Protein AF-A0A6N6KXH2-F1 (afdb_monomer_lite)

Structure (mmCIF, N/CA/C/O backbone):
data_AF-A0A6N6KXH2-F1
#
_entry.id   AF-A0A6N6KXH2-F1
#
loop_
_atom_site.group_PDB
_atom_site.id
_atom_site.type_symbol
_atom_site.label_atom_id
_atom_site.label_alt_id
_atom_site.label_comp_id
_atom_site.label_asym_id
_atom_site.label_entity_id
_atom_site.label_seq_id
_atom_site.pdbx_PDB_ins_code
_atom_site.Cartn_x
_atom_site.Cartn_y
_atom_site.Cartn_z
_atom_site.occupancy
_atom_site.B_iso_or_equiv
_atom_site.auth_seq_id
_atom_site.auth_comp_id
_atom_site.auth_asym_id
_atom_site.auth_atom_id
_atom_site.pdbx_PDB_model_num
ATOM 1 N N . MET A 1 1 ? -2.370 46.733 71.229 1.00 44.12 1 MET A N 1
ATOM 2 C CA . MET A 1 1 ? -2.068 45.378 70.710 1.00 44.12 1 MET A CA 1
ATOM 3 C C . MET A 1 1 ? -3.354 44.682 70.253 1.00 44.12 1 MET A C 1
ATOM 5 O O . MET A 1 1 ? -3.676 43.608 70.738 1.00 44.12 1 MET A O 1
ATOM 9 N N . VAL A 1 2 ? -4.112 45.296 69.340 1.00 49.88 2 VAL A N 1
ATOM 10 C CA . VAL A 1 2 ? -5.290 44.688 68.694 1.00 49.88 2 VAL A CA 1
ATOM 11 C C . VAL A 1 2 ? -5.389 45.325 67.310 1.00 49.88 2 VAL A C 1
ATOM 13 O O . VAL A 1 2 ? -6.104 46.301 67.152 1.00 49.88 2 VAL A O 1
ATOM 16 N N . GLU A 1 3 ? -4.597 44.873 66.335 1.00 44.19 3 GLU A N 1
ATOM 17 C CA . GLU A 1 3 ? -4.779 45.358 64.951 1.00 44.19 3 GLU A CA 1
ATOM 18 C C . GLU A 1 3 ? -4.268 44.427 63.834 1.00 44.19 3 GLU A C 1
ATOM 20 O O . GLU A 1 3 ? -4.367 44.775 62.665 1.00 44.19 3 GLU A O 1
ATOM 25 N N . GLU A 1 4 ? -3.784 43.212 64.126 1.00 50.75 4 GLU A N 1
ATOM 26 C CA . GLU A 1 4 ? -3.042 42.429 63.116 1.00 50.75 4 GLU A CA 1
ATOM 27 C C . GLU A 1 4 ? -3.717 41.140 62.609 1.00 50.75 4 GLU A C 1
ATOM 29 O O . GLU A 1 4 ? -3.092 40.336 61.920 1.00 50.75 4 GLU A O 1
ATOM 34 N N . THR A 1 5 ? -5.002 40.910 62.895 1.00 50.91 5 THR A N 1
ATOM 35 C CA . THR A 1 5 ? -5.669 39.635 62.546 1.00 50.91 5 THR A CA 1
ATOM 36 C C . THR A 1 5 ? -6.592 39.682 61.325 1.00 50.91 5 THR A C 1
ATOM 38 O O . THR A 1 5 ? -7.072 38.634 60.900 1.00 50.91 5 THR A O 1
ATOM 41 N N . VAL A 1 6 ? -6.799 40.840 60.688 1.00 48.97 6 VAL A N 1
ATOM 42 C CA . VAL A 1 6 ? -7.803 40.980 59.607 1.00 48.97 6 VAL A CA 1
ATOM 43 C C . VAL A 1 6 ? -7.238 40.764 58.184 1.00 48.97 6 VAL A C 1
ATOM 45 O O . VAL A 1 6 ? -8.007 40.554 57.252 1.00 48.97 6 VAL A O 1
ATOM 48 N N . SER A 1 7 ? -5.914 40.720 57.962 1.00 53.50 7 SER A N 1
ATOM 49 C CA . SER A 1 7 ? -5.364 40.725 56.581 1.00 53.50 7 SER A CA 1
ATOM 50 C C . SER A 1 7 ? -5.107 39.353 55.927 1.00 53.50 7 SER A C 1
ATOM 52 O O . SER A 1 7 ? -4.848 39.280 54.723 1.00 53.50 7 SER A O 1
ATOM 54 N N . ARG A 1 8 ? -5.195 38.241 56.671 1.00 57.94 8 ARG A N 1
ATOM 55 C CA . ARG A 1 8 ? -4.891 36.895 56.139 1.00 57.94 8 ARG A CA 1
ATOM 56 C C . ARG A 1 8 ? -5.915 36.312 55.145 1.00 57.94 8 ARG A C 1
ATOM 58 O O . ARG A 1 8 ? -5.458 35.745 54.152 1.00 57.94 8 ARG A O 1
ATOM 65 N N . PRO A 1 9 ? -7.247 36.442 55.317 1.00 62.38 9 PRO A N 1
ATOM 66 C CA . PRO A 1 9 ? -8.192 35.834 54.373 1.00 62.38 9 PRO A CA 1
ATOM 67 C C . PRO A 1 9 ? -8.160 36.501 52.988 1.00 62.38 9 PRO A C 1
ATOM 69 O O . PRO A 1 9 ? -8.321 35.821 51.977 1.00 62.38 9 PRO A O 1
ATOM 72 N N . ALA A 1 10 ? -7.856 37.802 52.920 1.00 64.62 10 ALA A N 1
ATOM 73 C CA . ALA A 1 10 ? -7.757 38.533 51.656 1.00 64.62 10 ALA A CA 1
ATOM 74 C C . ALA A 1 10 ? -6.596 38.036 50.773 1.00 64.62 10 ALA A C 1
ATOM 76 O O . ALA A 1 10 ? -6.762 37.883 49.565 1.00 64.62 10 ALA A O 1
ATOM 77 N N . ARG A 1 11 ? -5.442 37.700 51.371 1.00 65.44 11 ARG A N 1
ATOM 78 C CA . ARG A 1 11 ? -4.284 37.178 50.622 1.00 65.44 11 ARG A CA 1
ATOM 79 C C . ARG A 1 11 ? -4.502 35.756 50.100 1.00 65.44 11 ARG A C 1
ATOM 81 O O . ARG A 1 11 ? -4.020 35.433 49.020 1.00 65.44 11 ARG A O 1
ATOM 88 N N . ILE A 1 12 ? -5.240 34.918 50.830 1.00 65.88 12 ILE A N 1
ATOM 89 C CA . ILE A 1 12 ? -5.567 33.549 50.388 1.00 65.88 12 ILE A CA 1
ATOM 90 C C . ILE A 1 12 ? -6.518 33.595 49.186 1.00 65.88 12 ILE A C 1
ATOM 92 O O . ILE A 1 12 ? -6.307 32.881 48.205 1.00 65.88 12 ILE A O 1
ATOM 96 N N . LEU A 1 13 ? -7.514 34.484 49.226 1.00 64.69 13 LEU A N 1
ATOM 97 C CA . LEU A 1 13 ? -8.443 34.683 48.116 1.00 64.69 13 LEU A CA 1
ATOM 98 C C . LEU A 1 13 ? -7.728 35.216 46.863 1.00 64.69 13 LEU A C 1
ATOM 100 O O . LEU A 1 13 ? -7.993 34.750 45.759 1.00 64.69 13 LEU A O 1
ATOM 104 N N . GLU A 1 14 ? -6.774 36.135 47.025 1.00 69.88 14 GLU A N 1
ATOM 105 C CA . GLU A 1 14 ? -5.992 36.679 45.910 1.00 69.88 14 GLU A CA 1
ATOM 106 C C . GLU A 1 14 ? -5.118 35.611 45.226 1.00 69.88 14 GLU A C 1
ATOM 108 O O . GLU A 1 14 ? -5.054 35.562 43.996 1.00 69.88 14 GLU A O 1
ATOM 113 N N . VAL A 1 15 ? -4.482 34.720 45.996 1.00 66.75 15 VAL A N 1
ATOM 114 C CA . VAL A 1 15 ? -3.679 33.611 45.446 1.00 66.75 15 VAL A CA 1
ATOM 115 C C . VAL A 1 15 ? -4.564 32.586 44.734 1.00 66.75 15 VAL A C 1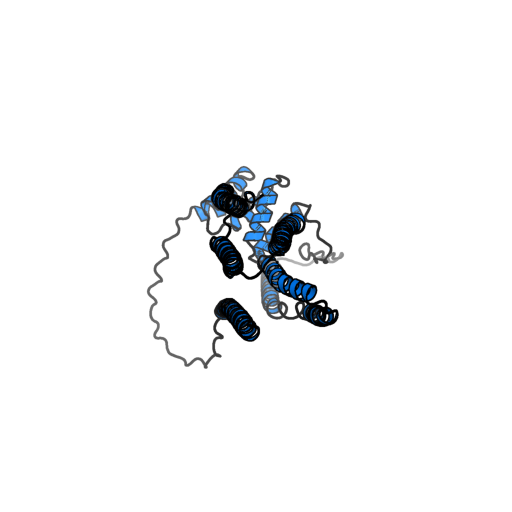
ATOM 117 O O . VAL A 1 15 ? -4.215 32.145 43.640 1.00 66.75 15 VAL A O 1
ATOM 120 N N . ALA A 1 16 ? -5.732 32.257 45.295 1.00 60.03 16 ALA A N 1
ATOM 121 C CA . ALA A 1 16 ? -6.687 31.343 44.666 1.00 60.03 16 ALA A CA 1
ATOM 122 C C . ALA A 1 16 ? -7.245 31.903 43.343 1.00 60.03 16 ALA A C 1
ATOM 124 O O . ALA A 1 16 ? -7.323 31.179 42.350 1.00 60.03 16 ALA A O 1
ATOM 125 N N . ILE A 1 17 ? -7.562 33.203 43.296 1.00 68.56 17 ILE A N 1
ATOM 126 C CA . ILE A 1 17 ? -8.020 33.879 42.072 1.00 68.56 17 ILE A CA 1
ATOM 127 C C . ILE A 1 17 ? -6.903 33.906 41.021 1.00 68.56 17 ILE A C 1
ATOM 129 O O . ILE A 1 17 ? -7.148 33.575 39.862 1.00 68.56 17 ILE A O 1
ATOM 133 N N . LYS A 1 18 ? -5.662 34.229 41.410 1.00 67.50 18 LYS A N 1
ATOM 134 C CA . LYS A 1 18 ? -4.520 34.232 40.479 1.00 67.50 18 LYS A CA 1
ATOM 135 C C . LYS A 1 18 ? -4.215 32.836 39.928 1.00 67.50 18 LYS A C 1
ATOM 137 O O . LYS A 1 18 ? -3.958 32.716 38.733 1.00 67.50 18 LYS A O 1
ATOM 142 N N . ALA A 1 19 ? -4.306 31.789 40.750 1.00 56.84 19 ALA A N 1
ATOM 143 C CA . ALA A 1 19 ? -4.125 30.405 40.308 1.00 56.84 19 ALA A CA 1
ATOM 144 C C . ALA A 1 19 ? -5.252 29.938 39.364 1.00 56.84 19 ALA A C 1
ATOM 146 O O . ALA A 1 19 ? -4.976 29.317 38.337 1.00 56.84 19 ALA A O 1
ATOM 147 N N . GLY A 1 20 ? -6.508 30.296 39.658 1.00 59.78 20 GLY A N 1
ATOM 148 C CA . GLY A 1 20 ? -7.654 29.992 38.793 1.00 59.78 20 GLY A CA 1
ATOM 149 C C . GLY A 1 20 ? -7.580 30.690 37.430 1.00 59.78 20 GLY A C 1
ATOM 150 O O . GLY A 1 20 ? -7.822 30.062 36.401 1.00 59.78 20 GLY A O 1
ATOM 151 N N . ILE A 1 21 ? -7.168 31.963 37.402 1.00 62.47 21 ILE A N 1
ATOM 152 C CA . ILE A 1 21 ? -6.987 32.724 36.154 1.00 62.47 21 ILE A CA 1
ATOM 153 C C . ILE A 1 21 ? -5.856 32.127 35.302 1.00 62.47 21 ILE A C 1
ATOM 155 O O . ILE A 1 21 ? -5.994 32.047 34.082 1.00 62.47 21 ILE A O 1
ATOM 159 N N . PHE A 1 22 ? -4.772 31.648 35.924 1.00 53.94 22 PHE A N 1
ATOM 160 C CA . PHE A 1 22 ? -3.665 31.009 35.202 1.00 53.94 22 PHE A CA 1
ATOM 161 C C . PHE A 1 22 ? -4.092 29.690 34.538 1.00 53.94 22 PHE A C 1
ATOM 163 O O . PHE A 1 22 ? -3.727 29.429 33.392 1.00 53.94 22 PHE A O 1
ATOM 170 N N . GLY A 1 23 ? -4.929 28.898 35.219 1.00 56.59 23 GLY A N 1
ATOM 171 C CA . GLY A 1 23 ? -5.515 27.680 34.657 1.00 56.59 23 GLY A CA 1
ATOM 172 C C . GLY A 1 23 ? -6.432 27.959 33.464 1.00 56.59 23 GLY A C 1
ATOM 173 O O . GLY A 1 23 ? -6.310 27.302 32.436 1.00 56.59 23 GLY A O 1
ATOM 174 N N . ILE A 1 24 ? -7.294 28.978 33.554 1.00 59.31 24 ILE A N 1
ATOM 175 C CA . ILE A 1 24 ? -8.222 29.346 32.468 1.00 59.31 24 ILE A CA 1
ATOM 176 C C . ILE A 1 24 ? -7.470 29.917 31.252 1.00 59.31 24 ILE A C 1
ATOM 178 O O . ILE A 1 24 ? -7.869 29.666 30.117 1.00 59.31 24 ILE A O 1
ATOM 182 N N . ALA A 1 25 ? -6.364 30.640 31.462 1.00 52.84 25 ALA A N 1
ATOM 183 C CA . ALA A 1 25 ? -5.566 31.224 30.380 1.00 52.84 25 ALA A CA 1
ATOM 184 C C . ALA A 1 25 ? -4.659 30.208 29.655 1.00 52.84 25 ALA A C 1
ATOM 186 O O . ALA A 1 25 ? -4.398 30.370 28.464 1.00 52.84 25 ALA A O 1
ATOM 187 N N . ALA A 1 26 ? -4.205 29.149 30.334 1.00 59.00 26 ALA A N 1
ATOM 188 C CA . ALA A 1 26 ? -3.387 28.098 29.719 1.00 59.00 26 ALA A CA 1
ATOM 189 C C . ALA A 1 26 ? -4.190 27.202 28.754 1.00 59.00 26 ALA A C 1
ATOM 191 O O . ALA A 1 26 ? -3.638 26.674 27.789 1.00 59.00 26 ALA A O 1
ATOM 192 N N . VAL A 1 27 ? -5.501 27.069 28.982 1.00 57.09 27 VAL A N 1
ATOM 193 C CA . VAL A 1 27 ? -6.415 26.228 28.191 1.00 57.09 27 VAL A CA 1
ATOM 194 C C . VAL A 1 27 ? -6.439 26.600 26.703 1.00 57.09 27 VAL A C 1
ATOM 196 O O . VAL A 1 27 ? -6.098 25.735 25.899 1.00 57.09 27 VAL A O 1
ATOM 199 N N . PRO A 1 28 ? -6.751 27.847 26.293 1.00 64.06 28 PRO A N 1
ATOM 200 C CA . PRO A 1 28 ? -6.779 28.201 24.875 1.00 64.06 28 PRO A CA 1
ATOM 201 C C . PRO A 1 28 ? -5.404 28.077 24.212 1.00 64.06 28 PRO A C 1
ATOM 203 O O . PRO A 1 28 ? -5.334 27.758 23.032 1.00 64.06 28 PRO A O 1
ATOM 206 N N . ILE A 1 29 ? -4.307 28.255 24.955 1.00 66.25 29 ILE A N 1
ATOM 207 C CA . ILE A 1 29 ? -2.947 28.119 24.413 1.00 66.25 29 ILE A CA 1
ATOM 208 C C . ILE A 1 29 ? -2.658 26.659 24.045 1.00 66.25 29 ILE A C 1
ATOM 210 O O . ILE A 1 29 ? -2.144 26.401 22.957 1.00 66.25 29 ILE A O 1
ATOM 214 N N . ILE A 1 30 ? -3.036 25.699 24.894 1.00 65.12 30 ILE A N 1
ATOM 215 C CA . ILE A 1 30 ? -2.852 24.265 24.614 1.00 65.12 30 ILE A CA 1
ATOM 216 C C . ILE A 1 30 ? -3.747 23.829 23.448 1.00 65.12 30 ILE A C 1
ATOM 218 O O . ILE A 1 30 ? -3.269 23.161 22.533 1.00 65.12 30 ILE A O 1
ATOM 222 N N . THR A 1 31 ? -5.012 24.263 23.422 1.00 61.53 31 THR A N 1
ATOM 223 C CA . THR A 1 31 ? -5.943 23.918 22.335 1.00 61.53 31 THR A CA 1
ATOM 224 C C . THR A 1 31 ? -5.501 24.510 20.995 1.00 61.53 31 THR A C 1
ATOM 226 O O . THR A 1 31 ? -5.558 23.825 19.980 1.00 61.53 31 THR A O 1
ATOM 229 N N . ILE A 1 32 ? -5.002 25.753 20.977 1.00 65.44 32 ILE A N 1
ATOM 230 C CA . ILE A 1 32 ? -4.459 26.387 19.764 1.00 65.44 32 ILE A CA 1
ATOM 231 C C . ILE A 1 32 ? -3.165 25.693 19.323 1.00 65.44 32 ILE A C 1
ATOM 233 O O . ILE A 1 32 ? -2.980 25.462 18.133 1.00 65.44 32 ILE A O 1
ATOM 237 N N . THR A 1 33 ? -2.293 25.309 20.260 1.00 62.53 33 THR A N 1
ATOM 238 C CA . THR A 1 33 ? -1.045 24.596 19.935 1.00 62.53 33 THR A CA 1
ATOM 239 C C . THR A 1 33 ? -1.333 23.235 19.297 1.00 62.53 33 THR A C 1
ATOM 241 O O . THR A 1 33 ? -0.715 22.905 18.290 1.00 62.53 33 THR A O 1
ATOM 244 N N . GLN A 1 34 ? -2.320 22.490 19.810 1.00 63.53 34 GLN A N 1
ATOM 245 C CA . GLN A 1 34 ? -2.733 21.202 19.236 1.00 63.53 34 GLN A CA 1
ATOM 246 C C . GLN A 1 34 ? -3.481 21.343 17.903 1.00 63.53 34 GLN A C 1
ATOM 248 O O . GLN A 1 34 ? -3.316 20.519 17.006 1.00 63.53 34 GLN A O 1
ATOM 253 N N . LEU A 1 35 ? -4.252 22.422 17.729 1.00 56.69 35 LEU A N 1
ATOM 254 C CA . LEU A 1 35 ? -4.883 22.746 16.447 1.00 56.69 35 LEU A CA 1
ATOM 255 C C . LEU A 1 35 ? -3.837 23.056 15.361 1.00 56.69 35 LEU A C 1
ATOM 257 O O . LEU A 1 35 ? -4.036 22.711 14.199 1.00 56.69 35 LEU A O 1
ATOM 261 N N . ILE A 1 36 ? -2.718 23.690 15.734 1.00 59.09 36 ILE A N 1
ATOM 262 C CA . ILE A 1 36 ? -1.612 24.017 14.820 1.00 59.09 36 ILE A CA 1
ATOM 263 C C . ILE A 1 36 ? -0.777 22.774 14.473 1.00 59.09 36 ILE A C 1
ATOM 265 O O . ILE A 1 36 ? -0.290 22.675 13.347 1.00 59.09 36 ILE A O 1
ATOM 269 N N . THR A 1 37 ? -0.607 21.821 15.397 1.00 64.69 37 THR A N 1
ATOM 270 C CA . THR A 1 37 ? 0.226 20.624 15.167 1.00 64.69 37 THR A CA 1
ATOM 271 C C . THR A 1 37 ? -0.467 19.533 14.348 1.00 64.69 37 THR A C 1
ATOM 273 O O . THR A 1 37 ? 0.202 18.602 13.910 1.00 64.69 37 THR A O 1
ATOM 276 N N . GLY A 1 38 ? -1.774 19.646 14.083 1.00 42.81 38 GLY A N 1
ATOM 277 C CA . GLY A 1 38 ? -2.498 18.757 13.163 1.00 42.81 38 GLY A CA 1
ATOM 278 C C . GLY A 1 38 ? -2.720 17.331 13.679 1.00 42.81 38 GLY A C 1
ATOM 279 O O . GLY A 1 38 ? -3.223 16.486 12.940 1.00 42.81 38 GLY A O 1
ATOM 280 N N . GLU A 1 39 ? -2.385 17.053 14.939 1.00 57.69 39 GLU A N 1
ATOM 281 C CA . GLU A 1 39 ? -2.733 15.793 15.588 1.00 57.69 39 GLU A CA 1
ATOM 282 C C . GLU A 1 39 ? -4.215 15.836 15.968 1.00 57.69 39 GLU A C 1
ATOM 284 O O . GLU A 1 39 ? -4.621 16.544 16.891 1.00 57.69 39 GLU A O 1
ATOM 289 N N . ILE A 1 40 ? -5.043 15.083 15.239 1.00 49.72 40 ILE A N 1
ATOM 290 C CA . ILE A 1 40 ? -6.443 14.851 15.602 1.00 49.72 40 ILE A CA 1
ATOM 291 C C . ILE A 1 40 ? -6.438 13.944 16.835 1.00 49.72 40 ILE A C 1
ATOM 293 O O . ILE A 1 40 ? -6.592 12.728 16.749 1.00 49.72 40 ILE A O 1
ATOM 297 N N . VAL A 1 41 ? -6.226 14.533 18.008 1.00 55.81 41 VAL A N 1
ATOM 298 C CA . VAL A 1 41 ? -6.613 13.887 19.255 1.00 55.81 41 VAL A CA 1
ATOM 299 C C . VAL A 1 41 ? -8.132 13.815 19.224 1.00 55.81 41 VAL A C 1
ATOM 301 O O . VAL A 1 41 ? -8.803 14.841 19.097 1.00 55.81 41 VAL A O 1
ATOM 304 N N . ASP A 1 42 ? -8.657 12.593 19.296 1.00 69.88 42 ASP A N 1
ATOM 305 C CA . ASP A 1 42 ? -10.086 12.300 19.312 1.00 69.88 42 ASP A CA 1
ATOM 306 C C . ASP A 1 42 ? -10.802 13.305 20.224 1.00 69.88 42 ASP A C 1
ATOM 308 O O . ASP A 1 42 ? -10.546 13.358 21.432 1.00 69.88 42 ASP A O 1
ATOM 312 N N . VAL A 1 43 ? -11.687 14.127 19.654 1.00 63.38 43 VAL A N 1
ATOM 313 C CA . VAL A 1 43 ? -12.396 15.204 20.375 1.00 63.38 43 VAL A CA 1
ATOM 314 C C . VAL A 1 43 ? -13.082 14.655 21.635 1.00 63.38 43 VAL A C 1
ATOM 316 O O . VAL A 1 43 ? -13.193 15.343 22.648 1.00 63.38 43 VAL A O 1
ATOM 319 N N . PHE A 1 44 ? -13.458 13.374 21.606 1.00 57.94 44 PHE A N 1
ATOM 320 C CA . PHE A 1 44 ? -13.969 12.621 22.745 1.00 57.94 44 PHE A CA 1
ATOM 321 C C . PHE A 1 44 ? -12.967 12.428 23.892 1.00 57.94 44 PHE A C 1
ATOM 323 O O . PHE A 1 44 ? -13.351 12.612 25.045 1.00 57.94 44 PHE A O 1
ATOM 330 N N . ASN A 1 45 ? -11.703 12.095 23.616 1.00 66.75 45 ASN A N 1
ATOM 331 C CA . ASN A 1 45 ? -10.671 11.950 24.652 1.00 66.75 45 ASN A CA 1
ATOM 332 C C . ASN A 1 45 ? -10.348 13.295 25.302 1.00 66.75 45 ASN A C 1
ATOM 334 O O . ASN A 1 45 ? -10.166 13.378 26.521 1.00 66.75 45 ASN A O 1
ATOM 338 N N . LEU A 1 46 ? -10.345 14.362 24.502 1.00 75.75 46 LEU A N 1
ATOM 339 C CA . LEU A 1 46 ? -10.169 15.716 25.003 1.00 75.75 46 LEU A CA 1
ATOM 340 C C . LEU A 1 46 ? -11.347 16.118 25.911 1.00 75.75 46 LEU A C 1
ATOM 342 O O . LEU A 1 46 ? -11.136 16.532 27.052 1.00 75.75 46 LEU A O 1
ATOM 346 N N . LEU A 1 47 ? -12.589 15.910 25.457 1.00 72.81 47 LEU A N 1
ATOM 347 C CA . LEU A 1 47 ? -13.798 16.190 26.240 1.00 72.81 47 LEU A CA 1
ATOM 348 C C . LEU A 1 47 ? -13.846 15.374 27.544 1.00 72.81 47 LEU A C 1
ATOM 350 O O . LEU A 1 47 ? -14.219 15.901 28.593 1.00 72.81 47 LEU A O 1
ATOM 354 N N . PHE A 1 48 ? -13.437 14.104 27.494 1.00 73.69 48 PHE A N 1
ATOM 355 C CA . PHE A 1 48 ? -13.381 13.220 28.659 1.00 73.69 48 PHE A CA 1
ATOM 356 C C . PHE A 1 48 ? -12.358 13.704 29.692 1.00 73.69 48 PHE A C 1
ATOM 358 O O . PHE A 1 48 ? -12.669 13.789 30.882 1.00 73.69 48 PHE A O 1
ATOM 365 N N . THR A 1 49 ? -11.169 14.101 29.231 1.00 79.12 49 THR A N 1
ATOM 366 C CA . THR A 1 49 ? -10.122 14.674 30.090 1.00 79.12 49 THR A CA 1
ATOM 367 C C . THR A 1 49 ? -10.614 15.955 30.765 1.00 79.12 49 THR A C 1
ATOM 369 O O . THR A 1 49 ? -10.434 16.127 31.972 1.00 79.12 49 THR A O 1
ATOM 372 N N . TYR A 1 50 ? -11.323 16.817 30.024 1.00 77.19 50 TYR A N 1
ATOM 373 C CA . TYR A 1 50 ? -11.938 18.018 30.589 1.00 77.19 50 TYR A CA 1
ATOM 374 C C . TYR A 1 50 ? -13.010 17.692 31.629 1.00 77.19 50 TYR A C 1
ATOM 376 O O . TYR A 1 50 ? -12.981 18.260 32.722 1.00 77.19 50 TYR A O 1
ATOM 384 N N . MET A 1 51 ? -13.926 16.761 31.340 1.00 76.38 51 MET A N 1
ATOM 385 C CA . MET A 1 51 ? -14.949 16.352 32.308 1.00 76.38 51 MET A CA 1
ATOM 386 C C . MET A 1 51 ? -14.326 15.836 33.605 1.00 76.38 51 MET A C 1
ATOM 388 O O . MET A 1 51 ? -14.766 16.225 34.686 1.00 76.38 51 MET A O 1
ATOM 392 N N . PHE A 1 52 ? -13.282 15.010 33.511 1.00 78.94 52 PHE A N 1
ATOM 393 C CA . PHE A 1 52 ? -12.599 14.470 34.683 1.00 78.94 52 PHE A CA 1
ATOM 394 C C . PHE A 1 52 ? -11.906 15.565 35.504 1.00 78.94 52 PHE A C 1
ATOM 396 O O . PHE A 1 52 ? -12.016 15.593 36.734 1.00 78.94 52 PHE A O 1
ATOM 403 N N . PHE A 1 53 ? -11.249 16.516 34.836 1.00 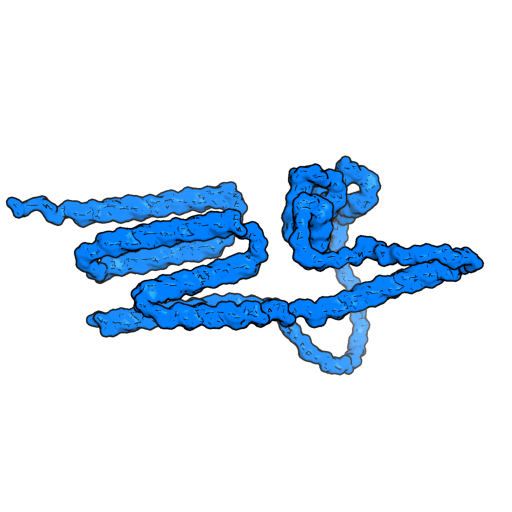81.19 53 PHE A N 1
ATOM 404 C CA . PHE A 1 53 ? -10.620 17.660 35.495 1.00 81.19 53 PHE A CA 1
ATOM 405 C C . PHE A 1 53 ? -11.640 18.531 36.244 1.00 81.19 53 PHE A C 1
ATOM 407 O O . PHE A 1 53 ? -11.432 18.871 37.410 1.00 81.19 53 PHE A O 1
ATOM 414 N N . PHE A 1 54 ? -12.777 18.853 35.621 1.00 75.25 54 PHE A N 1
ATOM 415 C CA . PHE A 1 54 ? -13.824 19.637 36.283 1.00 75.25 54 PHE A CA 1
ATOM 416 C C . PHE A 1 54 ? -14.474 18.883 37.443 1.00 75.25 54 PHE A C 1
ATOM 418 O O . PHE A 1 54 ? -14.746 19.489 38.481 1.00 75.25 54 PHE A O 1
ATOM 425 N N . LEU A 1 55 ? -14.685 17.572 37.302 1.00 75.56 55 LEU A N 1
ATOM 426 C CA . LEU A 1 55 ? -15.280 16.755 38.356 1.00 75.56 55 LEU A CA 1
ATOM 427 C C . LEU A 1 55 ? -14.363 16.690 39.584 1.00 75.56 55 LEU A C 1
ATOM 429 O O . LEU A 1 55 ? -14.799 16.960 40.700 1.00 75.56 55 LEU A O 1
ATOM 433 N N . THR A 1 56 ? -13.076 16.401 39.377 1.00 80.00 56 THR A N 1
ATOM 434 C CA . THR A 1 56 ? -12.082 16.335 40.460 1.00 80.00 56 THR A CA 1
ATOM 435 C C . THR A 1 56 ? -11.884 17.689 41.138 1.00 80.00 56 THR A C 1
ATOM 437 O O . THR A 1 56 ? -11.925 17.768 42.366 1.00 80.00 56 THR A O 1
ATOM 440 N N . THR A 1 57 ? -11.765 18.767 40.359 1.00 81.69 57 THR A N 1
ATOM 441 C CA . THR A 1 57 ? -11.623 20.129 40.899 1.00 81.69 57 THR A CA 1
ATOM 442 C C . THR A 1 57 ? -12.876 20.570 41.658 1.00 81.69 57 THR A C 1
ATOM 444 O O . THR A 1 57 ? -12.772 21.163 42.732 1.00 81.69 57 THR A O 1
ATOM 447 N N . GLY A 1 58 ? -14.065 20.237 41.146 1.00 80.38 58 GLY A N 1
ATOM 448 C CA . GLY A 1 58 ? -15.344 20.535 41.790 1.00 80.38 58 GLY A CA 1
ATOM 449 C C . GLY A 1 58 ? -15.521 19.802 43.120 1.00 80.38 58 GLY A C 1
ATOM 450 O O . GLY A 1 58 ? -15.914 20.421 44.109 1.00 80.38 58 GLY A O 1
ATOM 451 N N . VAL A 1 59 ? -15.160 18.516 43.180 1.00 75.62 59 VAL A N 1
ATOM 452 C CA . VAL A 1 59 ? -15.167 17.733 44.428 1.00 75.62 59 VAL A CA 1
ATOM 453 C C . VAL A 1 59 ? -14.190 18.327 45.441 1.00 75.62 59 VAL A C 1
ATOM 455 O O . VAL A 1 59 ? -14.564 18.525 46.596 1.00 75.62 59 VAL A O 1
ATOM 458 N N . LEU A 1 60 ? -12.975 18.691 45.013 1.00 76.50 60 LEU A N 1
ATOM 459 C CA . LEU A 1 60 ? -11.990 19.326 45.890 1.00 76.50 60 LEU A CA 1
ATOM 460 C C . LEU A 1 60 ? -12.532 20.642 46.466 1.00 76.50 60 LEU A C 1
ATOM 462 O O . LEU A 1 60 ? -12.508 20.845 47.679 1.00 76.50 60 LEU A O 1
ATOM 466 N N . ALA A 1 61 ? -13.088 21.510 45.615 1.00 74.06 61 ALA A N 1
ATOM 467 C CA . ALA A 1 61 ? -13.673 22.783 46.030 1.00 74.06 61 ALA A CA 1
ATOM 468 C C . ALA A 1 61 ? -14.851 22.595 46.998 1.00 74.06 61 ALA A C 1
ATOM 470 O O . ALA A 1 61 ? -14.974 23.340 47.972 1.00 74.06 61 ALA A O 1
ATOM 471 N N . MET A 1 62 ? -15.688 21.576 46.778 1.00 70.69 62 MET A N 1
ATOM 472 C CA . MET A 1 62 ? -16.802 21.261 47.673 1.00 70.69 62 MET A CA 1
ATOM 473 C C . MET A 1 62 ? -16.311 20.782 49.046 1.00 70.69 62 MET A C 1
ATOM 475 O O . MET A 1 62 ? -16.889 21.166 50.065 1.00 70.69 62 MET A O 1
ATOM 479 N N . LEU A 1 63 ? -15.225 19.999 49.089 1.00 71.31 63 LEU A N 1
ATOM 480 C CA . LEU A 1 63 ? -14.575 19.577 50.334 1.00 71.31 63 LEU A CA 1
ATOM 481 C C . LEU A 1 63 ? -13.983 20.771 51.098 1.00 71.31 63 LEU A C 1
ATOM 483 O O . LEU A 1 63 ? -14.172 20.855 52.311 1.00 71.31 63 LEU A O 1
ATOM 487 N N . PHE A 1 64 ? -13.371 21.735 50.396 1.00 68.38 64 PHE A N 1
ATOM 488 C CA . PHE A 1 64 ? -12.908 22.995 50.998 1.00 68.38 64 PHE A CA 1
ATOM 489 C C . PHE A 1 64 ? -14.063 23.848 51.535 1.00 68.38 64 PHE A C 1
ATOM 491 O O . PHE A 1 64 ? -13.966 24.403 52.629 1.00 68.38 64 PHE A O 1
ATOM 498 N N . TYR A 1 65 ? -15.172 23.940 50.796 1.00 67.38 65 TYR A N 1
ATOM 499 C CA . TYR A 1 65 ? -16.317 24.762 51.194 1.00 67.38 65 TYR A CA 1
ATOM 500 C C . TYR A 1 65 ? -17.054 24.196 52.414 1.00 67.38 65 TYR A C 1
ATOM 502 O O . TYR A 1 65 ? -17.625 24.945 53.205 1.00 67.38 65 TYR A O 1
ATOM 510 N N . ARG A 1 66 ? -17.025 22.871 52.611 1.00 64.88 66 ARG A N 1
ATOM 511 C CA . ARG A 1 66 ? -17.722 22.203 53.721 1.00 64.88 66 ARG A CA 1
ATOM 512 C C . ARG A 1 66 ? -17.030 22.321 55.083 1.00 64.88 66 ARG A C 1
ATOM 514 O O . ARG A 1 66 ? -17.498 21.693 56.031 1.00 64.88 66 ARG A O 1
ATOM 521 N N . GLY A 1 67 ? -15.965 23.119 55.199 1.00 50.22 67 GLY A N 1
ATOM 522 C CA . GLY A 1 67 ? -15.343 23.461 56.484 1.00 50.22 67 GLY A CA 1
ATOM 523 C C . GLY A 1 67 ? -14.713 22.273 57.213 1.00 50.22 67 GLY A C 1
ATOM 524 O O . GLY A 1 67 ? -14.493 22.334 58.421 1.00 50.22 67 GLY A O 1
ATOM 525 N N . VAL A 1 68 ? -14.435 21.182 56.496 1.00 53.44 68 VAL A N 1
ATOM 526 C CA . VAL A 1 68 ? -13.627 20.084 57.021 1.00 53.44 68 VAL A CA 1
ATOM 527 C C . VAL A 1 68 ? -12.180 20.581 56.984 1.00 53.44 68 VAL A C 1
ATOM 529 O O . VAL A 1 68 ? -11.737 21.051 55.945 1.00 53.44 68 VAL A O 1
ATOM 532 N N . TYR A 1 69 ? -11.481 20.498 58.117 1.00 52.88 69 TYR A N 1
ATOM 533 C CA . TYR A 1 69 ? -10.096 20.926 58.391 1.00 52.88 69 TYR A CA 1
ATOM 534 C C . TYR A 1 69 ? -9.923 22.315 59.029 1.00 52.88 69 TYR A C 1
ATOM 536 O O . TYR A 1 69 ? -9.768 23.344 58.375 1.00 52.88 69 TYR A O 1
ATOM 544 N N . GLY A 1 70 ? -9.832 22.304 60.364 1.00 58.50 70 GLY A N 1
ATOM 545 C CA . GLY A 1 70 ? -9.047 23.288 61.110 1.00 58.50 70 GLY A CA 1
ATOM 546 C C . GLY A 1 70 ? -7.543 23.082 60.879 1.00 58.50 70 GLY A C 1
ATOM 547 O O . GLY A 1 70 ? -7.139 21.979 60.539 1.00 58.50 70 GLY A O 1
ATOM 548 N N . HIS A 1 71 ? -6.772 24.168 61.031 1.00 49.16 71 HIS A N 1
ATOM 549 C CA . HIS A 1 71 ? -5.305 24.387 61.042 1.00 49.16 71 HIS A CA 1
ATOM 550 C C . HIS A 1 71 ? -4.313 23.535 60.202 1.00 49.16 71 HIS A C 1
ATOM 552 O O . HIS A 1 71 ? -3.290 24.092 59.805 1.00 49.16 71 HIS A O 1
ATOM 558 N N . ASP A 1 72 ? -4.604 22.295 59.812 1.00 54.38 72 ASP A N 1
ATOM 559 C CA . ASP A 1 72 ? -3.732 21.421 59.007 1.00 54.38 72 ASP A CA 1
ATOM 560 C C . ASP A 1 72 ? -4.025 21.483 57.495 1.00 54.38 72 ASP A C 1
ATOM 562 O O . ASP A 1 72 ? -3.337 20.866 56.678 1.00 54.38 72 ASP A O 1
ATOM 566 N N . ALA A 1 73 ? -5.013 22.287 57.087 1.00 54.38 73 ALA A N 1
ATOM 567 C CA . ALA A 1 73 ? -5.422 22.445 55.691 1.00 54.38 73 ALA A CA 1
ATOM 568 C C . ALA A 1 73 ? -4.276 22.913 54.773 1.00 54.38 73 ALA A C 1
ATOM 570 O O . ALA A 1 73 ? -4.242 22.549 53.601 1.00 54.38 73 ALA A O 1
ATOM 571 N N . LEU A 1 74 ? -3.305 23.673 55.295 1.00 53.25 74 LEU A N 1
ATOM 572 C CA . LEU A 1 74 ? -2.146 24.124 54.519 1.00 53.25 74 LEU A CA 1
ATOM 573 C C . LEU A 1 74 ? -1.166 22.977 54.217 1.00 53.25 74 LEU A C 1
ATOM 575 O O . LEU A 1 74 ? -0.591 22.943 53.134 1.00 53.25 74 LEU A O 1
ATOM 579 N N . ALA A 1 75 ? -1.000 22.025 55.142 1.00 54.25 75 ALA A N 1
ATOM 580 C CA . ALA A 1 75 ? -0.133 20.862 54.952 1.00 54.25 75 ALA A CA 1
ATOM 581 C C . ALA A 1 75 ? -0.758 19.861 53.973 1.00 54.25 75 ALA A C 1
ATOM 583 O O . ALA A 1 75 ? -0.056 19.314 53.128 1.00 54.25 75 ALA A O 1
ATOM 584 N N . ILE A 1 76 ? -2.082 19.689 54.020 1.00 55.09 76 ILE A N 1
ATOM 585 C CA . ILE A 1 76 ? -2.821 18.840 53.075 1.00 55.09 76 ILE A CA 1
ATOM 586 C C . ILE A 1 76 ? -2.900 19.500 51.693 1.00 55.09 76 ILE A C 1
ATOM 588 O O . ILE A 1 76 ? -2.777 18.810 50.689 1.00 55.09 76 ILE A O 1
ATOM 592 N N . LEU A 1 77 ? -3.030 20.828 51.610 1.00 53.09 77 LEU A N 1
ATOM 593 C CA . LEU A 1 77 ? -2.999 21.558 50.338 1.00 53.09 77 LEU A CA 1
ATOM 594 C C . LEU A 1 77 ? -1.588 21.570 49.730 1.00 53.09 77 LEU A C 1
ATOM 596 O O . LEU A 1 77 ? -1.453 21.401 48.522 1.00 53.09 77 LEU A O 1
ATOM 600 N N . ALA A 1 78 ? -0.537 21.668 50.550 1.00 53.12 78 ALA A N 1
ATOM 601 C CA . ALA A 1 78 ? 0.843 21.481 50.105 1.00 53.12 78 ALA A CA 1
ATOM 602 C C . ALA A 1 78 ? 1.110 20.031 49.668 1.00 53.12 78 ALA A C 1
ATOM 604 O O . ALA A 1 78 ? 1.713 19.822 48.620 1.00 53.12 78 ALA A O 1
ATOM 605 N N . ALA A 1 79 ? 0.609 19.035 50.405 1.00 53.75 79 ALA A N 1
ATOM 606 C CA . ALA A 1 79 ? 0.716 17.624 50.040 1.00 53.75 79 ALA A CA 1
ATOM 607 C C . ALA A 1 79 ? -0.108 17.286 48.789 1.00 53.75 79 ALA A C 1
ATOM 609 O O . ALA A 1 79 ? 0.349 16.509 47.966 1.00 53.75 79 ALA A O 1
ATOM 610 N N . GLY A 1 80 ? -1.277 17.901 48.602 1.00 55.66 80 GLY A N 1
ATOM 611 C CA . GLY A 1 80 ? -2.132 17.753 47.425 1.00 55.66 80 GLY A CA 1
ATOM 612 C C . GLY A 1 80 ? -1.580 18.472 46.195 1.00 55.66 80 GLY A C 1
ATOM 613 O O . GLY A 1 80 ? -1.678 17.943 45.095 1.00 55.66 80 GLY A O 1
ATOM 614 N N . ALA A 1 81 ? -0.934 19.629 46.362 1.00 52.91 81 ALA A N 1
ATOM 615 C CA . ALA A 1 81 ? -0.215 20.313 45.287 1.00 52.91 81 ALA A CA 1
ATOM 616 C C . ALA A 1 81 ? 1.081 19.577 44.907 1.00 52.91 81 ALA A C 1
ATOM 618 O O . ALA A 1 81 ? 1.398 19.473 43.724 1.00 52.91 81 ALA A O 1
ATOM 619 N N . LEU A 1 82 ? 1.794 19.007 45.886 1.00 49.91 82 LEU A N 1
ATOM 620 C CA . LEU A 1 82 ? 2.949 18.136 45.650 1.00 49.91 82 LEU A CA 1
ATOM 621 C C . LEU A 1 82 ? 2.533 16.805 45.022 1.00 49.91 82 LEU A C 1
ATOM 623 O O . LEU A 1 82 ? 3.197 16.357 44.098 1.00 49.91 82 LEU A O 1
ATOM 627 N N . ALA A 1 83 ? 1.427 16.202 45.461 1.00 52.97 83 ALA A N 1
ATOM 628 C CA . ALA A 1 83 ? 0.890 14.975 44.882 1.00 52.97 83 ALA A CA 1
ATOM 629 C C . ALA A 1 83 ? 0.338 15.226 43.479 1.00 52.97 83 ALA A C 1
ATOM 631 O O . ALA A 1 83 ? 0.670 14.475 42.579 1.00 52.97 83 ALA A O 1
ATOM 632 N N . GLY A 1 84 ? -0.411 16.313 43.268 1.00 53.50 84 GLY A N 1
ATOM 633 C CA . GLY A 1 84 ? -0.924 16.745 41.967 1.00 53.50 84 GLY A CA 1
ATOM 634 C C . GLY A 1 84 ? 0.198 17.063 40.980 1.00 53.50 84 GLY A C 1
ATOM 635 O O . GLY A 1 84 ? 0.175 16.585 39.846 1.00 53.50 84 GLY A O 1
ATOM 636 N N . GLY A 1 85 ? 1.226 17.782 41.444 1.00 51.19 85 GLY A N 1
ATOM 637 C CA . GLY A 1 85 ? 2.464 18.020 40.708 1.00 51.19 85 GLY A CA 1
ATOM 638 C C . GLY A 1 85 ? 3.222 16.725 40.418 1.00 51.19 85 GLY A C 1
ATOM 639 O O . GLY A 1 85 ? 3.669 16.537 39.295 1.00 51.19 85 GLY A O 1
ATOM 640 N N . ALA A 1 86 ? 3.290 15.793 41.371 1.00 46.03 86 ALA A N 1
ATOM 641 C CA . ALA A 1 86 ? 3.913 14.486 41.182 1.00 46.03 86 ALA A CA 1
ATOM 642 C C . ALA A 1 86 ? 3.120 13.593 40.220 1.00 46.03 86 ALA A C 1
ATOM 644 O O . ALA A 1 86 ? 3.742 12.933 39.404 1.00 46.03 86 ALA A O 1
ATOM 645 N N . THR A 1 87 ? 1.783 13.599 40.223 1.00 53.97 87 THR A N 1
ATOM 646 C CA . THR A 1 87 ? 0.972 12.891 39.215 1.00 53.97 87 THR A CA 1
ATOM 647 C C . THR A 1 87 ? 1.065 13.541 37.845 1.00 53.97 87 THR A C 1
ATOM 649 O O . THR A 1 87 ? 1.118 12.821 36.859 1.00 53.97 87 THR A O 1
ATOM 652 N N . GLY A 1 88 ? 1.137 14.872 37.754 1.00 52.50 88 GLY A N 1
ATOM 653 C CA . GLY A 1 88 ? 1.371 15.566 36.485 1.00 52.50 88 GLY A CA 1
ATOM 654 C C . GLY A 1 88 ? 2.767 15.280 35.930 1.00 52.50 88 GLY A C 1
ATOM 655 O O . GLY A 1 88 ? 2.920 15.028 34.739 1.00 52.50 88 GLY A O 1
ATOM 656 N N . LEU A 1 89 ? 3.775 15.227 36.804 1.00 45.62 89 LEU A N 1
ATOM 657 C CA . LEU A 1 89 ? 5.153 14.900 36.451 1.00 45.62 89 LEU A CA 1
ATOM 658 C C . LEU A 1 89 ? 5.316 13.409 36.140 1.00 45.62 89 LEU A C 1
ATOM 660 O O . LEU A 1 89 ? 5.989 13.082 35.180 1.00 45.62 89 LEU A O 1
ATOM 664 N N . LEU A 1 90 ? 4.659 12.503 36.868 1.00 50.59 90 LEU A N 1
ATOM 665 C CA . LEU A 1 90 ? 4.645 11.063 36.585 1.00 50.59 90 LEU A CA 1
ATOM 666 C C . LEU A 1 90 ? 3.817 10.736 35.345 1.00 50.59 90 LEU A C 1
ATOM 668 O O . LEU A 1 90 ? 4.208 9.860 34.591 1.00 50.59 90 LEU A O 1
ATOM 672 N N . SER A 1 91 ? 2.720 11.448 35.081 1.00 56.00 91 SER A N 1
ATOM 673 C CA . SER A 1 91 ? 1.967 11.340 33.827 1.00 56.00 91 SER A CA 1
ATOM 674 C C . SER A 1 91 ? 2.770 11.902 32.658 1.00 56.00 91 SER A C 1
ATOM 676 O O . SER A 1 91 ? 2.745 11.317 31.582 1.00 56.00 91 SER A O 1
ATOM 678 N N . GLY A 1 92 ? 3.499 13.001 32.863 1.00 51.03 92 GLY A N 1
ATOM 679 C CA . GLY A 1 92 ? 4.402 13.584 31.873 1.00 51.03 92 GLY A CA 1
ATOM 680 C C . GLY A 1 92 ? 5.619 12.702 31.605 1.00 51.03 92 GLY A C 1
ATOM 681 O O . GLY A 1 92 ? 5.969 12.502 30.452 1.00 51.03 92 GLY A O 1
ATOM 682 N N . ILE A 1 93 ? 6.214 12.108 32.645 1.00 50.41 93 ILE A N 1
ATOM 683 C CA . ILE A 1 93 ? 7.305 11.131 32.544 1.00 50.41 93 ILE A CA 1
ATOM 684 C C . ILE A 1 93 ? 6.787 9.834 31.935 1.00 50.41 93 ILE A C 1
ATOM 686 O O . ILE A 1 93 ? 7.469 9.289 31.091 1.00 50.41 93 ILE A O 1
ATOM 690 N N . SER A 1 94 ? 5.591 9.360 32.284 1.00 52.62 94 SER A N 1
ATOM 691 C CA . SER A 1 94 ? 4.995 8.159 31.687 1.00 52.62 94 SER A CA 1
ATOM 692 C C . SER A 1 94 ? 4.680 8.384 30.209 1.00 52.62 94 SER A C 1
ATOM 694 O O . SER A 1 94 ? 5.060 7.558 29.393 1.00 52.62 94 SER A O 1
ATOM 696 N N . ASN A 1 95 ? 4.114 9.535 29.823 1.00 50.59 95 ASN A N 1
ATOM 697 C CA . ASN A 1 95 ? 3.933 9.888 28.410 1.00 50.59 95 ASN A CA 1
ATOM 698 C C . ASN A 1 95 ? 5.266 10.090 27.684 1.00 50.59 95 ASN A C 1
ATOM 700 O O . ASN A 1 95 ? 5.404 9.640 26.555 1.00 50.59 95 ASN A O 1
ATOM 704 N N . ALA A 1 96 ? 6.260 10.724 28.311 1.00 46.44 96 ALA A N 1
ATOM 705 C CA . ALA A 1 96 ? 7.585 10.894 27.721 1.00 46.44 96 ALA A CA 1
ATOM 706 C C . ALA A 1 96 ? 8.324 9.556 27.594 1.00 46.44 96 ALA A C 1
ATOM 708 O O . ALA A 1 96 ? 8.986 9.334 26.594 1.00 46.44 96 ALA A O 1
ATOM 709 N N . PHE A 1 97 ? 8.176 8.648 28.559 1.00 45.06 97 PHE A N 1
ATOM 710 C CA . PHE A 1 97 ? 8.775 7.314 28.574 1.00 45.06 97 PHE A CA 1
ATOM 711 C C . PHE A 1 97 ? 8.065 6.372 27.597 1.00 45.06 97 PHE A C 1
ATOM 713 O O . PHE A 1 97 ? 8.732 5.657 26.862 1.00 45.06 97 PHE A O 1
ATOM 720 N N . LEU A 1 98 ? 6.733 6.431 27.497 1.00 49.75 98 LEU A N 1
ATOM 721 C CA . LEU A 1 98 ? 5.959 5.771 26.441 1.00 49.75 98 LEU A CA 1
ATOM 722 C C . LEU A 1 98 ? 6.358 6.312 25.061 1.00 49.75 98 LEU A C 1
ATOM 724 O O . LEU A 1 98 ? 6.559 5.533 24.141 1.00 49.75 98 LEU A O 1
ATOM 728 N N . SER A 1 99 ? 6.579 7.623 24.938 1.00 48.12 99 SER A N 1
ATOM 729 C CA . SER A 1 99 ? 7.018 8.254 23.689 1.00 48.12 99 SER A CA 1
ATOM 730 C C . SER A 1 99 ? 8.501 8.021 23.353 1.00 48.12 99 SER A C 1
ATOM 732 O O . SER A 1 99 ? 8.864 8.139 22.186 1.00 48.12 99 SER A O 1
ATOM 734 N N . LEU A 1 100 ? 9.358 7.716 24.340 1.00 42.25 100 LEU A N 1
ATOM 735 C CA . LEU A 1 100 ? 10.800 7.463 24.167 1.00 42.25 100 LEU A CA 1
ATOM 736 C C . LEU A 1 100 ? 11.143 5.975 24.023 1.00 42.25 100 LEU A C 1
ATOM 738 O O . LEU A 1 100 ? 12.145 5.657 23.389 1.00 42.25 100 LEU A O 1
ATOM 742 N N . HIS A 1 101 ? 10.345 5.075 24.604 1.00 43.84 101 HIS A N 1
ATOM 743 C CA . HIS A 1 101 ? 10.640 3.638 24.635 1.00 43.84 101 HIS A CA 1
ATOM 744 C C . HIS A 1 101 ? 9.626 2.753 23.905 1.00 43.84 101 HIS A C 1
ATOM 746 O O . HIS A 1 101 ? 9.930 1.583 23.688 1.00 43.84 101 HIS A O 1
ATOM 752 N N . PHE A 1 102 ? 8.473 3.277 23.474 1.00 42.38 102 PHE A N 1
ATOM 753 C CA . PHE A 1 102 ? 7.478 2.496 22.737 1.00 42.38 102 PHE A CA 1
ATOM 754 C C . PHE A 1 102 ? 7.102 3.162 21.402 1.00 42.38 102 PHE A C 1
ATOM 756 O O . PHE A 1 102 ? 6.174 3.960 21.304 1.00 42.38 102 PHE A O 1
ATOM 763 N N . GLN A 1 103 ? 7.828 2.786 20.342 1.00 37.34 103 GLN A N 1
ATOM 764 C CA . GLN A 1 103 ? 7.314 2.812 18.963 1.00 37.34 103 GLN A CA 1
ATOM 765 C C . GLN A 1 103 ? 6.197 1.754 18.800 1.00 37.34 103 GLN A C 1
ATOM 767 O O . GLN A 1 103 ? 6.069 0.876 19.656 1.00 37.34 103 GLN A O 1
ATOM 772 N N . PRO A 1 104 ? 5.306 1.889 17.798 1.00 44.03 104 PRO A N 1
ATOM 773 C CA . PRO A 1 104 ? 3.877 1.678 17.977 1.00 44.03 104 PRO A CA 1
ATOM 774 C C . PRO A 1 104 ? 3.563 0.219 18.302 1.00 44.03 104 PRO A C 1
ATOM 776 O O . PRO A 1 104 ? 3.593 -0.660 17.446 1.00 44.03 104 PRO A O 1
ATOM 779 N N . LEU A 1 105 ? 3.190 -0.032 19.551 1.00 43.69 105 LEU A N 1
ATOM 780 C CA . LEU A 1 105 ? 2.384 -1.196 19.874 1.00 43.69 105 LEU A CA 1
ATOM 781 C C . LEU A 1 105 ? 1.012 -0.987 19.229 1.00 43.69 105 LEU A C 1
ATOM 783 O O . LEU A 1 105 ? 0.405 0.062 19.441 1.00 43.69 105 LEU A O 1
ATOM 787 N N . ASN A 1 106 ? 0.557 -1.986 18.462 1.00 46.78 106 ASN A N 1
ATOM 788 C CA . ASN A 1 106 ? -0.795 -2.131 17.907 1.00 46.78 106 ASN A CA 1
ATOM 789 C C . ASN A 1 106 ? -1.843 -1.398 18.767 1.00 46.78 106 ASN A C 1
ATOM 791 O O . ASN A 1 106 ? -1.855 -1.573 19.990 1.00 46.78 106 ASN A O 1
ATOM 795 N N . ASP A 1 107 ? -2.728 -0.617 18.138 1.00 55.44 107 ASP A N 1
ATOM 796 C CA . ASP A 1 107 ? -3.736 0.236 18.792 1.00 55.44 107 ASP A CA 1
ATOM 797 C C . ASP A 1 107 ? -4.528 -0.485 19.903 1.00 55.44 107 ASP A C 1
ATOM 799 O O . ASP A 1 107 ? -4.960 0.127 20.883 1.00 55.44 107 ASP A O 1
ATOM 803 N N . ASN A 1 108 ? -4.683 -1.810 19.804 1.00 52.19 108 ASN A N 1
ATOM 804 C CA . ASN A 1 108 ? -5.326 -2.615 20.842 1.00 52.19 108 ASN A CA 1
ATOM 805 C C . ASN A 1 108 ? -4.439 -2.854 22.077 1.00 52.19 108 ASN A C 1
ATOM 807 O O . ASN A 1 108 ? -4.945 -2.829 23.198 1.00 52.19 108 ASN A O 1
ATOM 811 N N . THR A 1 109 ? -3.133 -3.053 21.912 1.00 60.00 109 THR A N 1
ATOM 812 C CA . THR A 1 109 ? -2.198 -3.326 23.015 1.00 60.00 109 THR A CA 1
ATOM 813 C C . THR A 1 109 ? -1.892 -2.054 23.801 1.00 60.00 109 THR A C 1
ATOM 815 O O . THR A 1 109 ? -1.912 -2.079 25.031 1.00 60.00 109 THR A O 1
ATOM 818 N N . GLY A 1 110 ? -1.720 -0.917 23.116 1.00 68.00 110 GLY A N 1
ATOM 819 C CA . GLY A 1 110 ? -1.567 0.389 23.769 1.00 68.00 110 GLY A CA 1
ATOM 820 C C . GLY A 1 110 ? -2.797 0.779 24.599 1.00 68.00 110 GLY A C 1
ATOM 821 O O . GLY A 1 110 ? -2.665 1.246 25.735 1.00 68.00 110 GLY A O 1
ATOM 822 N N . ALA A 1 111 ? -4.002 0.504 24.083 1.00 61.09 111 ALA A N 1
ATOM 823 C CA . ALA A 1 111 ? -5.251 0.730 24.809 1.00 61.09 111 ALA A CA 1
ATOM 824 C C . ALA A 1 111 ? -5.401 -0.199 26.025 1.00 61.09 111 ALA A C 1
ATOM 826 O O . ALA A 1 111 ? -5.803 0.257 27.095 1.00 61.09 111 ALA A O 1
ATOM 827 N N . VAL A 1 112 ? -5.047 -1.482 25.896 1.00 68.31 112 VAL A N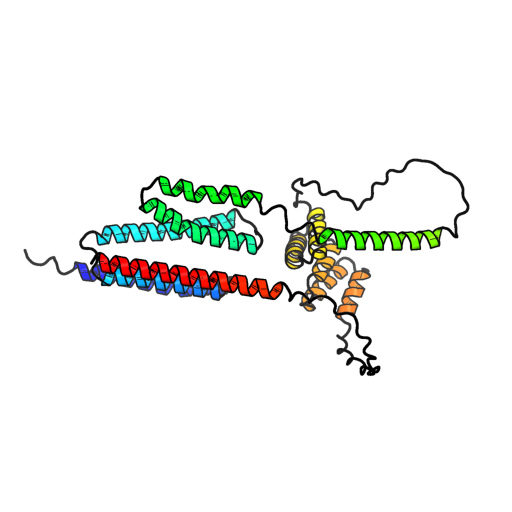 1
ATOM 828 C CA . VAL A 1 112 ? -5.097 -2.446 27.009 1.00 68.31 112 VAL A CA 1
ATOM 829 C C . VAL A 1 112 ? -4.095 -2.078 28.103 1.00 68.31 112 VAL A C 1
ATOM 831 O O . VAL A 1 112 ? -4.469 -2.066 29.275 1.00 68.31 112 VAL A O 1
ATOM 834 N N . ILE A 1 113 ? -2.867 -1.695 27.742 1.00 70.25 113 ILE A N 1
ATOM 835 C CA . ILE A 1 113 ? -1.845 -1.247 28.700 1.00 70.25 113 ILE A CA 1
ATOM 836 C C . ILE A 1 113 ? -2.292 0.046 29.395 1.00 70.25 113 ILE A C 1
ATOM 838 O O . ILE A 1 113 ? -2.203 0.147 30.617 1.00 70.25 113 ILE A O 1
ATOM 842 N N . SER A 1 114 ? -2.855 1.003 28.652 1.00 65.81 114 SER A N 1
ATOM 843 C CA . SER A 1 114 ? -3.359 2.261 29.222 1.00 65.81 114 SER A CA 1
ATOM 844 C C . SER A 1 114 ? -4.522 2.037 30.192 1.00 65.81 114 SER A C 1
ATOM 846 O O . SER A 1 114 ? -4.527 2.602 31.285 1.00 65.81 114 SER A O 1
ATOM 848 N N . ILE A 1 115 ? -5.481 1.172 29.838 1.00 69.88 115 ILE A N 1
ATOM 849 C CA . ILE A 1 115 ? -6.598 0.790 30.718 1.00 69.88 115 ILE A CA 1
ATOM 850 C C . ILE A 1 115 ? -6.076 0.062 31.962 1.00 69.88 115 ILE A C 1
ATOM 852 O O . ILE A 1 115 ? -6.548 0.321 33.068 1.00 69.88 115 ILE A O 1
ATOM 856 N N . TYR A 1 116 ? -5.083 -0.814 31.806 1.00 75.31 116 TYR A N 1
ATOM 857 C CA . TYR A 1 116 ? -4.487 -1.543 32.921 1.00 75.31 116 TYR A CA 1
ATOM 858 C C . TYR A 1 116 ? -3.766 -0.604 33.899 1.00 75.31 116 TYR A C 1
ATOM 860 O O . TYR A 1 116 ? -3.993 -0.689 35.105 1.00 75.31 116 TYR A O 1
ATOM 868 N N . ILE A 1 117 ? -2.970 0.345 33.392 1.00 72.88 117 ILE A N 1
ATOM 869 C CA . ILE A 1 117 ? -2.289 1.366 34.207 1.00 72.88 117 ILE A CA 1
ATOM 870 C C . ILE A 1 117 ? -3.318 2.253 34.924 1.00 72.88 117 ILE A C 1
ATOM 872 O O . ILE A 1 117 ? -3.207 2.471 36.132 1.00 72.88 117 ILE A O 1
ATOM 876 N N . LEU A 1 118 ? -4.362 2.700 34.217 1.00 70.88 118 LEU A N 1
ATOM 877 C CA . LEU A 1 118 ? -5.436 3.516 34.794 1.00 70.88 118 LEU A CA 1
ATOM 878 C C . LEU A 1 118 ? -6.235 2.778 35.879 1.00 70.88 118 LEU A C 1
ATOM 880 O O . LEU A 1 118 ? -6.625 3.402 36.863 1.00 70.88 118 LEU A O 1
ATOM 884 N N . CYS A 1 119 ? -6.453 1.468 35.741 1.00 68.50 119 CYS A N 1
ATOM 885 C CA . CYS A 1 119 ? -7.139 0.658 36.754 1.00 68.50 119 CYS A CA 1
ATOM 886 C C . CYS A 1 119 ? -6.241 0.284 37.943 1.00 68.50 119 CYS A C 1
ATOM 888 O O . CYS A 1 119 ? -6.732 0.181 39.068 1.00 68.50 119 CYS A O 1
ATOM 890 N N . MET A 1 120 ? -4.937 0.091 37.725 1.00 71.25 120 MET A N 1
ATOM 891 C CA . MET A 1 120 ? -4.012 -0.352 38.776 1.00 71.25 120 MET A CA 1
ATOM 892 C C . MET A 1 120 ? -3.454 0.797 39.621 1.00 71.25 120 MET A C 1
ATOM 894 O O . MET A 1 120 ? -3.222 0.604 40.815 1.00 71.25 120 MET A O 1
ATOM 898 N N . CYS A 1 121 ? -3.294 2.005 39.069 1.00 72.38 121 CYS A N 1
ATOM 899 C CA . CYS A 1 121 ? -2.814 3.165 39.833 1.00 72.38 121 CYS A CA 1
ATOM 900 C C . CYS A 1 121 ? -3.682 3.504 41.067 1.00 72.38 121 CYS A C 1
ATOM 902 O O . CYS A 1 121 ? -3.112 3.698 42.144 1.00 72.38 121 CYS A O 1
ATOM 904 N N . PRO A 1 122 ? -5.029 3.521 40.989 1.00 68.12 122 PRO A N 1
ATOM 905 C CA . PRO A 1 122 ? -5.881 3.733 42.159 1.00 68.12 122 PRO A CA 1
ATOM 906 C C . PRO A 1 122 ? -5.745 2.619 43.203 1.00 68.12 122 PRO A C 1
ATOM 908 O O . PRO A 1 122 ? -5.723 2.897 44.399 1.00 68.12 122 PRO A O 1
ATOM 911 N N . LEU A 1 123 ? -5.609 1.362 42.767 1.00 66.69 123 LEU A N 1
ATOM 912 C CA . LEU A 1 123 ? -5.483 0.207 43.663 1.00 66.69 123 LEU A CA 1
ATOM 913 C C . LEU A 1 123 ? -4.142 0.198 44.405 1.00 66.69 123 LEU A C 1
ATOM 915 O O . LEU A 1 123 ? -4.107 -0.075 45.605 1.00 66.69 123 LEU A O 1
ATOM 919 N N . LEU A 1 124 ? -3.055 0.570 43.726 1.00 68.62 124 LEU A N 1
ATOM 920 C CA . LEU A 1 124 ? -1.742 0.748 44.351 1.00 68.62 124 LEU A CA 1
ATOM 921 C C . LEU A 1 124 ? -1.747 1.905 45.358 1.00 68.62 124 LEU A C 1
ATOM 923 O O . LEU A 1 124 ? -1.143 1.790 46.424 1.00 68.62 124 LEU A O 1
ATOM 927 N N . PHE A 1 125 ? -2.477 2.986 45.066 1.00 69.75 125 PHE A N 1
ATOM 928 C CA . PHE A 1 125 ? -2.622 4.113 45.988 1.00 69.75 125 PHE A CA 1
ATOM 929 C C . PHE A 1 125 ? -3.425 3.730 47.242 1.00 69.75 125 PHE A C 1
ATOM 931 O O . PHE A 1 125 ? -3.010 4.039 48.358 1.00 69.75 125 PHE A O 1
ATOM 938 N N . ILE A 1 126 ? -4.524 2.984 47.084 1.00 66.12 126 ILE A N 1
ATOM 939 C CA . ILE A 1 126 ? -5.317 2.456 48.208 1.00 66.12 126 ILE A CA 1
ATOM 940 C C . ILE A 1 126 ? -4.475 1.486 49.054 1.00 66.12 126 ILE A C 1
ATOM 942 O O . ILE A 1 126 ? -4.480 1.573 50.283 1.00 66.12 126 ILE A O 1
ATOM 946 N N . GLY A 1 127 ? -3.691 0.614 48.409 1.00 62.94 127 GLY A N 1
ATOM 947 C CA . GLY A 1 127 ? -2.757 -0.286 49.087 1.00 62.94 127 GLY A CA 1
ATOM 948 C C . GLY A 1 127 ? -1.710 0.466 49.914 1.00 62.94 127 GLY A C 1
ATOM 949 O O . GLY A 1 127 ? -1.517 0.143 51.087 1.00 62.94 127 GLY A O 1
ATOM 950 N N . ALA A 1 128 ? -1.099 1.511 49.344 1.00 62.53 128 ALA A N 1
ATOM 951 C CA . ALA A 1 128 ? -0.090 2.335 50.011 1.00 62.53 128 ALA A CA 1
ATOM 952 C C . ALA A 1 128 ? -0.647 3.120 51.212 1.00 62.53 128 ALA A C 1
ATOM 954 O O . ALA A 1 128 ? 0.021 3.220 52.239 1.00 62.53 128 ALA A O 1
ATOM 955 N N . VAL A 1 129 ? -1.879 3.628 51.117 1.00 68.88 129 VAL A N 1
ATOM 956 C CA . VAL A 1 129 ? -2.540 4.347 52.221 1.00 68.88 129 VAL A CA 1
ATOM 957 C C . VAL A 1 129 ? -3.007 3.390 53.328 1.00 68.88 129 VAL A C 1
ATOM 959 O O . VAL A 1 129 ? -3.040 3.771 54.495 1.00 68.88 129 VAL A O 1
ATOM 962 N N . SER A 1 130 ? -3.323 2.133 52.995 1.00 58.50 130 SER A N 1
ATOM 963 C CA . SER A 1 130 ? -3.832 1.151 53.968 1.00 58.50 130 SER A CA 1
ATOM 964 C C . SER A 1 130 ? -2.764 0.491 54.856 1.00 58.50 130 SER A C 1
ATOM 966 O O . SER A 1 130 ? -3.119 -0.183 55.820 1.00 58.50 130 SER A O 1
ATOM 968 N N . GLY A 1 131 ? -1.468 0.650 54.554 1.00 49.16 131 GLY A N 1
ATOM 969 C CA . GLY A 1 131 ? -0.360 0.145 55.383 1.00 49.16 131 GLY A CA 1
ATOM 970 C C . GLY A 1 131 ? -0.296 -1.382 55.575 1.00 49.16 131 GLY A C 1
ATOM 971 O O . GLY A 1 131 ? 0.503 -1.864 56.378 1.00 49.16 131 GLY A O 1
ATOM 972 N N . GLY A 1 132 ? -1.119 -2.161 54.866 1.00 48.47 132 GLY A N 1
ATOM 973 C CA . GLY A 1 132 ? -1.239 -3.608 55.046 1.00 48.47 132 GLY A CA 1
ATOM 974 C C . GLY A 1 132 ? -0.440 -4.410 54.019 1.00 48.47 132 GLY A C 1
ATOM 975 O O . GLY A 1 132 ? -0.804 -4.472 52.846 1.00 48.47 132 GLY A O 1
ATOM 976 N N . ALA A 1 133 ? 0.605 -5.114 54.467 1.00 48.97 133 ALA A N 1
ATOM 977 C CA . ALA A 1 133 ? 1.416 -6.012 53.632 1.00 48.97 133 ALA A CA 1
ATOM 978 C C . ALA A 1 133 ? 0.617 -7.175 52.990 1.00 48.97 133 ALA A C 1
ATOM 980 O O . ALA A 1 133 ? 1.075 -7.787 52.028 1.00 48.97 133 ALA A O 1
ATOM 981 N N . SER A 1 134 ? -0.595 -7.467 53.472 1.00 53.16 134 SER A N 1
ATOM 982 C CA . SER A 1 134 ? -1.457 -8.542 52.962 1.00 53.16 134 SER A CA 1
ATOM 983 C C . SER A 1 134 ? -2.148 -8.230 51.626 1.00 53.16 134 SER A C 1
ATOM 985 O O . SER A 1 134 ? -2.573 -9.160 50.941 1.00 53.16 134 SER A O 1
ATOM 987 N N . ALA A 1 135 ? -2.225 -6.962 51.205 1.00 53.88 135 ALA A N 1
ATOM 988 C CA . ALA A 1 135 ? -2.871 -6.574 49.942 1.00 53.88 135 ALA A CA 1
ATOM 989 C C . ALA A 1 135 ? -2.030 -6.904 48.688 1.00 53.88 135 ALA A C 1
ATOM 991 O O . ALA A 1 135 ? -2.565 -7.056 47.588 1.00 53.88 135 ALA A O 1
ATOM 992 N N . TRP A 1 136 ? -0.715 -7.071 48.851 1.00 53.78 136 TRP A N 1
ATOM 993 C CA . TRP A 1 136 ? 0.220 -7.323 47.747 1.00 53.78 136 TRP A CA 1
ATOM 994 C C . TRP A 1 136 ? 0.176 -8.766 47.222 1.00 53.78 136 TRP A C 1
ATOM 996 O O . TRP A 1 136 ? 0.465 -9.020 46.057 1.00 53.78 136 TRP A O 1
ATOM 1006 N N . VAL A 1 137 ? -0.239 -9.726 48.053 1.00 52.72 137 VAL A N 1
ATOM 1007 C CA . VAL A 1 137 ? -0.261 -11.154 47.682 1.00 52.72 137 VAL A CA 1
ATOM 1008 C C . VAL A 1 137 ? -1.464 -11.485 46.784 1.00 52.72 137 VAL A C 1
ATOM 1010 O O . VAL A 1 137 ? -1.363 -12.337 45.906 1.00 52.72 137 VAL A O 1
ATOM 1013 N N . MET A 1 138 ? -2.583 -10.768 46.935 1.00 53.00 138 MET A N 1
ATOM 1014 C CA . MET A 1 138 ? -3.793 -10.978 46.122 1.00 53.00 138 MET A CA 1
ATOM 1015 C C . MET A 1 138 ? -3.742 -10.295 44.748 1.00 53.00 138 MET A C 1
ATOM 1017 O O . MET A 1 138 ? -4.470 -10.689 43.841 1.00 53.00 138 MET A O 1
ATOM 1021 N N . THR A 1 139 ? -2.873 -9.300 44.567 1.00 56.34 139 THR A N 1
ATOM 1022 C CA . THR A 1 139 ? -2.710 -8.584 43.290 1.00 56.34 139 THR A CA 1
ATOM 1023 C C . THR A 1 139 ? -1.719 -9.265 42.344 1.00 56.34 139 THR A C 1
ATOM 1025 O O . THR A 1 139 ? -1.837 -9.098 41.134 1.00 56.34 139 THR A O 1
ATOM 1028 N N . LEU A 1 140 ? -0.794 -10.086 42.857 1.00 52.16 140 LEU A N 1
ATOM 1029 C CA . LEU A 1 140 ? 0.231 -10.767 42.049 1.00 52.16 140 LEU A CA 1
ATOM 1030 C C . LEU A 1 140 ? -0.173 -12.167 41.550 1.00 52.16 140 LEU A C 1
ATOM 1032 O O . LEU A 1 140 ? 0.391 -12.653 40.573 1.00 52.16 140 LEU A O 1
ATOM 1036 N N . LEU A 1 141 ? -1.170 -12.813 42.161 1.00 47.03 141 LEU A N 1
ATOM 1037 C CA . LEU A 1 141 ? -1.633 -14.149 41.754 1.00 47.03 141 LEU A CA 1
ATOM 1038 C C . LEU A 1 141 ? -2.319 -14.194 40.363 1.00 47.03 141 LEU A C 1
ATOM 1040 O O . LEU A 1 141 ? -2.052 -15.130 39.608 1.00 47.03 141 LEU A O 1
ATOM 1044 N N . PRO A 1 142 ? -3.145 -13.202 39.959 1.00 50.22 142 PRO A N 1
ATOM 1045 C CA . PRO A 1 142 ? -3.777 -13.191 38.633 1.00 50.22 142 PRO A CA 1
ATOM 1046 C C . PRO A 1 142 ? -2.788 -12.974 37.475 1.00 50.22 142 PRO A C 1
ATOM 1048 O O . PRO A 1 142 ? -3.058 -13.395 36.352 1.00 50.22 142 PRO A O 1
ATOM 1051 N N . LEU A 1 143 ? -1.631 -12.357 37.747 1.00 48.34 143 LEU A N 1
ATOM 1052 C CA . LEU A 1 143 ? -0.596 -12.048 36.751 1.00 48.34 143 LEU A CA 1
ATOM 1053 C C . LEU A 1 143 ? 0.115 -13.304 36.216 1.00 48.34 143 LEU A C 1
ATOM 1055 O O . LEU A 1 143 ? 0.471 -13.338 35.042 1.00 48.34 143 LEU A O 1
ATOM 1059 N N . ASN A 1 144 ? 0.258 -14.357 37.029 1.00 43.91 144 ASN A N 1
ATOM 1060 C CA . ASN A 1 144 ? 0.900 -15.611 36.604 1.00 43.91 144 ASN A CA 1
ATOM 1061 C C . ASN A 1 144 ? -0.039 -16.565 35.848 1.00 43.91 144 ASN A C 1
ATOM 1063 O O . ASN A 1 144 ? 0.430 -17.393 35.072 1.00 43.91 144 ASN A O 1
ATOM 1067 N N . LEU A 1 145 ? -1.356 -16.460 36.049 1.00 43.44 145 LEU A N 1
ATOM 1068 C CA . LEU A 1 145 ? -2.333 -17.343 35.398 1.00 43.44 145 LEU A CA 1
ATOM 1069 C C . LEU A 1 145 ? -2.783 -16.826 34.023 1.00 43.44 145 LEU A C 1
ATOM 1071 O O . LEU A 1 145 ? -3.091 -17.630 33.146 1.00 43.44 145 LEU A O 1
ATOM 1075 N N . LEU A 1 146 ? -2.763 -15.506 33.792 1.00 43.88 146 LEU A N 1
ATOM 1076 C CA . LEU A 1 146 ? -3.134 -14.932 32.491 1.00 43.88 146 LEU A CA 1
ATOM 1077 C C . LEU A 1 146 ? -2.038 -15.063 31.418 1.00 43.88 146 LEU A C 1
ATOM 1079 O O . LEU A 1 146 ? -2.359 -15.085 30.232 1.00 43.88 146 LEU A O 1
ATOM 1083 N N . GLY A 1 147 ? -0.766 -15.189 31.814 1.00 41.59 147 GLY A N 1
ATOM 1084 C CA . GLY A 1 147 ? 0.360 -15.338 30.883 1.00 41.59 147 GLY A CA 1
ATOM 1085 C C . GLY A 1 147 ? 0.418 -16.687 30.153 1.00 41.59 147 GLY A C 1
ATOM 1086 O O . GLY A 1 147 ? 1.099 -16.796 29.140 1.00 41.59 147 GLY A O 1
ATOM 1087 N N . ILE A 1 148 ? -0.306 -17.707 30.631 1.00 41.84 148 ILE A N 1
ATOM 1088 C CA . ILE A 1 148 ? -0.225 -19.080 30.099 1.00 41.84 148 ILE A CA 1
ATOM 1089 C C . ILE A 1 148 ? -1.355 -19.384 29.096 1.00 41.84 148 ILE A C 1
ATOM 1091 O O . ILE A 1 148 ? -1.182 -20.228 28.222 1.00 41.84 148 ILE A O 1
ATOM 1095 N N . HIS A 1 149 ? -2.490 -18.678 29.157 1.00 37.44 149 HIS A N 1
ATOM 1096 C CA . HIS A 1 149 ? -3.675 -19.018 28.353 1.00 37.44 149 HIS A CA 1
ATOM 1097 C C . HIS A 1 149 ? -3.838 -18.226 27.046 1.00 37.44 149 HIS A C 1
ATOM 1099 O O . HIS A 1 149 ? -4.545 -18.680 26.152 1.00 37.44 149 HIS A O 1
ATOM 1105 N N . PHE A 1 150 ? -3.184 -17.071 26.886 1.00 42.88 150 PHE A N 1
ATOM 1106 C CA . PHE A 1 150 ? -3.429 -16.195 25.728 1.00 42.88 150 PHE A CA 1
ATOM 1107 C C . PHE A 1 150 ? -2.622 -16.521 24.462 1.00 42.88 150 PHE A C 1
ATOM 1109 O O . PHE A 1 150 ? -2.842 -15.880 23.439 1.00 42.88 150 PHE A O 1
ATOM 1116 N N . ASN A 1 151 ? -1.728 -17.516 24.496 1.00 37.25 151 ASN A N 1
ATOM 1117 C CA . ASN A 1 151 ? -0.810 -17.786 23.383 1.00 37.25 151 ASN A CA 1
ATOM 1118 C C . ASN A 1 151 ? -1.163 -19.015 22.523 1.00 37.25 151 ASN A C 1
ATOM 1120 O O . ASN A 1 151 ? -0.370 -19.374 21.662 1.00 37.25 151 ASN A O 1
ATOM 1124 N N . ARG A 1 152 ? -2.289 -19.712 22.763 1.00 34.53 152 ARG A N 1
ATOM 1125 C CA . ARG A 1 152 ? -2.473 -21.059 22.179 1.00 34.53 152 ARG A CA 1
ATOM 1126 C C . ARG A 1 152 ? -3.740 -21.322 21.360 1.00 34.53 152 ARG A C 1
ATOM 1128 O O . ARG A 1 152 ? -3.714 -22.250 20.572 1.00 34.53 152 ARG A O 1
ATOM 1135 N N . GLU A 1 153 ? -4.821 -20.549 21.473 1.00 36.88 153 GLU A N 1
ATOM 1136 C CA . GLU A 1 153 ? -6.126 -21.040 20.968 1.00 36.88 153 GLU A CA 1
ATOM 1137 C C . GLU A 1 153 ? -6.784 -20.238 19.831 1.00 36.88 153 GLU A C 1
ATOM 1139 O O . GLU A 1 153 ? -7.829 -20.648 19.344 1.00 36.88 153 GLU A O 1
ATOM 1144 N N . ALA A 1 154 ? -6.212 -19.129 19.348 1.00 43.69 154 ALA A N 1
ATOM 1145 C CA . ALA A 1 154 ? -6.944 -18.245 18.423 1.00 43.69 154 ALA A CA 1
ATOM 1146 C C . ALA A 1 154 ? -6.519 -18.291 16.940 1.00 43.69 154 ALA A C 1
ATOM 1148 O O . ALA A 1 154 ? -7.159 -17.629 16.124 1.00 43.69 154 ALA A O 1
ATOM 1149 N N . THR A 1 155 ? -5.465 -19.024 16.562 1.00 43.66 155 THR A N 1
ATOM 1150 C CA . THR A 1 155 ? -4.873 -18.902 15.209 1.00 43.66 155 THR A CA 1
ATOM 1151 C C . THR A 1 155 ? -4.733 -20.189 14.399 1.00 43.66 155 THR A C 1
ATOM 1153 O O . THR A 1 155 ? -4.376 -20.085 13.229 1.00 43.66 155 THR A O 1
ATOM 1156 N N . GLU A 1 156 ? -5.029 -21.371 14.946 1.00 46.31 156 GLU A N 1
ATOM 1157 C CA . GLU A 1 156 ? -4.764 -22.633 14.228 1.00 46.31 156 GLU A CA 1
ATOM 1158 C C . GLU A 1 156 ? -5.918 -23.081 13.311 1.00 46.31 156 GLU A C 1
ATOM 1160 O O . GLU A 1 156 ? -5.679 -23.462 12.173 1.00 46.31 156 GLU A O 1
ATOM 1165 N N . GLU A 1 157 ? -7.189 -22.943 13.696 1.00 44.28 157 GLU A N 1
ATOM 1166 C CA . GLU A 1 157 ? -8.234 -23.735 13.018 1.00 44.28 157 GLU A CA 1
ATOM 1167 C C . GLU A 1 157 ? -8.721 -23.187 11.658 1.00 44.28 157 GLU A C 1
ATOM 1169 O O . GLU A 1 157 ? -9.207 -23.944 10.824 1.00 44.28 157 GLU A O 1
ATOM 1174 N N . LYS A 1 158 ? -8.567 -21.883 11.374 1.00 41.69 158 LYS A N 1
ATOM 1175 C CA . LYS A 1 158 ? -9.029 -21.299 10.093 1.00 41.69 158 LYS A CA 1
ATOM 1176 C C . LYS A 1 158 ? -7.931 -21.193 9.030 1.00 41.69 158 LYS A C 1
ATOM 1178 O O . LYS A 1 158 ? -8.234 -21.149 7.839 1.00 41.69 158 LYS A O 1
ATOM 1183 N N . LYS A 1 159 ? -6.663 -21.166 9.451 1.00 44.62 159 LYS A N 1
ATOM 1184 C CA . LYS A 1 159 ? -5.507 -20.950 8.568 1.00 44.62 159 LYS A CA 1
ATOM 1185 C C . LYS A 1 159 ? -5.172 -22.201 7.745 1.00 44.62 159 LYS A C 1
ATOM 1187 O O . LYS A 1 159 ? -4.761 -22.075 6.594 1.00 44.62 159 LYS A O 1
ATOM 1192 N N . ASP A 1 160 ? -5.457 -23.385 8.280 1.00 49.22 160 ASP A N 1
ATOM 1193 C CA . ASP A 1 160 ? -5.114 -24.656 7.635 1.00 49.22 160 ASP A CA 1
ATOM 1194 C C . ASP A 1 160 ? -6.007 -24.982 6.424 1.00 49.22 160 ASP A C 1
ATOM 1196 O O . ASP A 1 160 ? -5.544 -25.563 5.442 1.00 49.22 160 ASP A O 1
ATOM 1200 N N . THR A 1 161 ? -7.267 -24.534 6.416 1.00 52.81 161 THR A N 1
ATOM 1201 C CA . THR A 1 161 ? -8.194 -24.758 5.288 1.00 52.81 161 THR A CA 1
ATOM 1202 C C . THR A 1 161 ? -7.923 -23.882 4.066 1.00 52.81 161 THR A C 1
ATOM 1204 O O . THR A 1 161 ? -8.125 -24.335 2.936 1.00 52.81 161 THR A O 1
ATOM 1207 N N . ASP A 1 162 ? -7.464 -22.645 4.266 1.00 55.03 162 ASP A N 1
ATOM 1208 C CA . ASP A 1 162 ? -7.209 -21.714 3.160 1.00 55.03 162 ASP A CA 1
ATOM 1209 C C . ASP A 1 162 ? -5.825 -21.961 2.531 1.00 55.03 162 ASP A C 1
ATOM 1211 O O . ASP A 1 162 ? -5.689 -21.895 1.308 1.00 55.03 162 ASP A O 1
ATOM 1215 N N . ILE A 1 163 ? -4.836 -22.383 3.333 1.00 58.94 163 ILE A N 1
ATOM 1216 C CA . ILE A 1 163 ? -3.529 -22.850 2.837 1.00 58.94 163 ILE A CA 1
ATOM 1217 C C . ILE A 1 163 ? -3.687 -24.157 2.043 1.00 58.94 163 ILE A C 1
ATOM 1219 O O . ILE A 1 163 ? -3.140 -24.274 0.947 1.00 58.94 163 ILE A O 1
ATOM 1223 N N . ALA A 1 164 ? -4.505 -25.106 2.516 1.00 62.28 164 ALA A N 1
ATOM 1224 C CA . ALA A 1 164 ? -4.769 -26.346 1.782 1.00 62.28 164 ALA A CA 1
ATOM 1225 C C . ALA A 1 164 ? -5.448 -26.105 0.419 1.00 62.28 164 ALA A C 1
ATOM 1227 O O . ALA A 1 164 ? -5.175 -26.824 -0.542 1.00 62.28 164 ALA A O 1
ATOM 1228 N N . ARG A 1 165 ? -6.304 -25.077 0.298 1.00 69.31 165 ARG A N 1
ATOM 1229 C CA . ARG A 1 165 ? -6.926 -24.705 -0.987 1.00 69.31 165 ARG A CA 1
ATOM 1230 C C . ARG A 1 165 ? -5.970 -23.995 -1.936 1.00 69.31 165 ARG A C 1
ATOM 1232 O O . ARG A 1 165 ? -6.078 -24.229 -3.134 1.00 69.31 165 ARG A O 1
ATOM 1239 N N . ALA A 1 166 ? -5.064 -23.162 -1.427 1.00 65.31 166 ALA A N 1
ATOM 1240 C CA . ALA A 1 166 ? -4.057 -22.495 -2.251 1.00 65.31 166 ALA A CA 1
ATOM 1241 C C . ALA A 1 166 ? -3.057 -23.508 -2.840 1.00 65.31 166 ALA A C 1
ATOM 1243 O O . ALA A 1 166 ? -2.845 -23.516 -4.051 1.00 65.31 166 ALA A O 1
ATOM 1244 N N . ILE A 1 167 ? -2.568 -24.448 -2.021 1.00 76.88 167 ILE A N 1
ATOM 1245 C CA . ILE A 1 167 ? -1.654 -25.518 -2.464 1.00 76.88 167 ILE A CA 1
ATOM 1246 C C . ILE A 1 167 ? -2.341 -26.458 -3.473 1.00 76.88 167 ILE A C 1
ATOM 1248 O O . ILE A 1 167 ? -1.737 -26.860 -4.468 1.00 76.88 167 ILE A O 1
ATOM 1252 N N . ALA A 1 168 ? -3.629 -26.769 -3.277 1.00 77.00 168 ALA A N 1
ATOM 1253 C CA . ALA A 1 168 ? -4.409 -27.575 -4.225 1.00 77.00 168 ALA A CA 1
ATOM 1254 C C . ALA A 1 168 ? -4.675 -26.866 -5.571 1.00 77.00 168 ALA A C 1
ATOM 1256 O O . ALA A 1 168 ? -4.977 -27.526 -6.565 1.00 77.00 168 ALA A O 1
ATOM 1257 N N . LEU A 1 169 ? -4.604 -25.530 -5.614 1.00 77.38 169 LEU A N 1
ATOM 1258 C CA . LEU A 1 169 ? -4.794 -24.752 -6.840 1.00 77.38 169 LEU A CA 1
ATOM 1259 C C . LEU A 1 169 ? -3.485 -24.600 -7.620 1.00 77.38 169 LEU A C 1
ATOM 1261 O O . LEU A 1 169 ? -3.512 -24.694 -8.844 1.00 77.38 169 LEU A O 1
ATOM 1265 N N . GLU A 1 170 ? -2.355 -24.428 -6.931 1.00 77.25 170 GLU A N 1
ATOM 1266 C CA . GLU A 1 170 ? -1.031 -24.379 -7.567 1.00 77.25 170 GLU A CA 1
ATOM 1267 C C . GLU A 1 170 ? -0.632 -25.733 -8.163 1.00 77.25 170 GLU A C 1
ATOM 1269 O O . GLU A 1 170 ? -0.254 -25.786 -9.331 1.00 77.25 170 GLU A O 1
ATOM 1274 N N . THR A 1 171 ? -0.855 -26.836 -7.439 1.00 81.19 171 THR A N 1
ATOM 1275 C CA . THR A 1 171 ? -0.619 -28.199 -7.965 1.00 81.19 171 THR A CA 1
ATOM 1276 C C . THR A 1 171 ? -1.439 -28.499 -9.221 1.00 81.19 171 THR A C 1
ATOM 1278 O O . THR A 1 171 ? -0.947 -29.132 -10.150 1.00 81.19 171 THR A O 1
ATOM 1281 N N . LYS A 1 172 ? -2.670 -27.981 -9.305 1.00 80.56 172 LYS A N 1
ATOM 1282 C CA . LYS A 1 172 ? -3.523 -28.152 -10.487 1.00 80.56 172 LYS A CA 1
ATOM 1283 C C . LYS A 1 172 ? -3.057 -27.326 -11.692 1.00 80.56 172 LYS A C 1
ATOM 1285 O O . LYS A 1 172 ? -3.251 -27.747 -12.827 1.00 80.56 172 LYS A O 1
ATOM 1290 N N . ILE A 1 173 ? -2.453 -26.160 -11.453 1.00 75.19 173 ILE A N 1
ATOM 1291 C CA . ILE A 1 173 ? -1.886 -25.306 -12.509 1.00 75.19 173 ILE A CA 1
ATOM 1292 C C . ILE A 1 173 ? -0.564 -25.891 -13.032 1.00 75.19 173 ILE A C 1
ATOM 1294 O O . ILE A 1 173 ? -0.259 -25.741 -14.216 1.00 75.19 173 ILE A O 1
ATOM 1298 N N . GLU A 1 174 ? 0.211 -26.565 -12.181 1.00 73.50 174 GLU A N 1
ATOM 1299 C CA . GLU A 1 174 ? 1.427 -27.273 -12.599 1.00 73.50 174 GLU A CA 1
ATOM 1300 C C . GLU A 1 174 ? 1.115 -28.544 -13.401 1.00 73.50 174 GLU A C 1
ATOM 1302 O O . GLU A 1 174 ? 1.691 -28.712 -14.475 1.00 73.50 174 GLU A O 1
ATOM 1307 N N . GLU A 1 175 ? 0.123 -29.352 -12.995 1.00 77.56 175 GLU A N 1
ATOM 1308 C CA . GLU A 1 175 ? -0.333 -30.507 -13.795 1.00 77.56 175 GLU A CA 1
ATOM 1309 C C . GLU A 1 175 ? -0.805 -30.098 -15.203 1.00 77.56 175 GLU A C 1
ATOM 1311 O O . GLU A 1 175 ? -0.523 -30.790 -16.181 1.00 77.56 175 GLU A O 1
ATOM 1316 N N . GLU A 1 176 ? -1.487 -28.954 -15.337 1.00 75.25 176 GLU A N 1
ATOM 1317 C CA . GLU A 1 176 ? -1.960 -28.458 -16.638 1.00 75.25 176 GLU A CA 1
ATOM 1318 C C . GLU A 1 176 ? -0.801 -27.930 -17.510 1.00 75.25 176 GLU A C 1
ATOM 1320 O O . GLU A 1 176 ? -0.824 -28.058 -18.733 1.00 75.25 176 GLU A O 1
ATOM 1325 N N . LYS A 1 177 ? 0.265 -27.404 -16.889 1.00 68.56 177 LYS A N 1
ATOM 1326 C CA . LYS A 1 177 ? 1.482 -26.954 -17.588 1.00 68.56 177 LYS A CA 1
ATOM 1327 C C . LYS A 1 177 ? 2.388 -28.094 -18.040 1.00 68.56 177 LYS A C 1
ATOM 1329 O O . LYS A 1 177 ? 3.100 -27.932 -19.037 1.00 68.56 177 LYS A O 1
ATOM 1334 N N . ASP A 1 178 ? 2.399 -29.199 -17.307 1.00 65.31 178 ASP A N 1
ATOM 1335 C CA . ASP A 1 178 ? 3.206 -30.367 -17.647 1.00 65.31 178 ASP A CA 1
ATOM 1336 C C . ASP A 1 178 ? 2.506 -31.251 -18.689 1.00 65.31 178 ASP A C 1
ATOM 1338 O O . ASP A 1 178 ? 3.178 -31.755 -19.593 1.00 65.31 178 ASP A O 1
ATOM 1342 N N . ALA A 1 179 ? 1.166 -31.299 -18.689 1.00 63.22 179 ALA A N 1
ATOM 1343 C CA . ALA A 1 179 ? 0.383 -31.938 -19.751 1.00 63.22 179 ALA A CA 1
ATOM 1344 C C . ALA A 1 179 ? 0.645 -31.322 -21.143 1.00 63.22 179 ALA A C 1
ATOM 1346 O O . ALA A 1 179 ? 0.734 -32.049 -22.132 1.00 63.22 179 ALA A O 1
ATOM 1347 N N . ASP A 1 180 ? 0.865 -30.005 -21.217 1.00 60.50 180 ASP A N 1
ATOM 1348 C CA . ASP A 1 180 ? 1.198 -29.307 -22.470 1.00 60.50 180 ASP A CA 1
ATOM 1349 C C . ASP A 1 180 ? 2.676 -29.468 -22.890 1.00 60.50 180 ASP A C 1
ATOM 1351 O O . ASP A 1 180 ? 3.036 -29.215 -24.044 1.00 60.50 180 ASP A O 1
ATO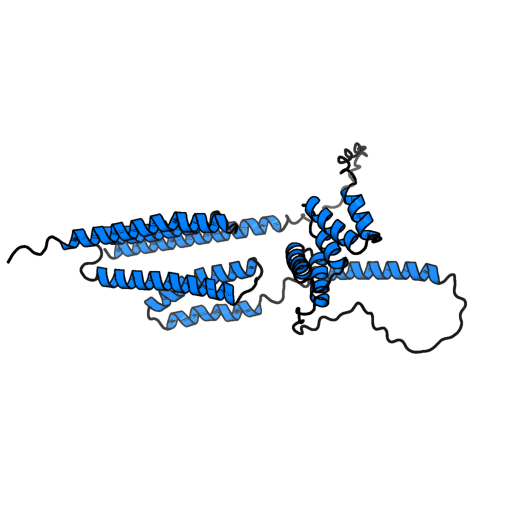M 1355 N N . LYS A 1 181 ? 3.564 -29.893 -21.980 1.00 55.34 181 LYS A N 1
ATOM 1356 C CA . LYS A 1 181 ? 4.992 -30.133 -22.273 1.00 55.34 181 LYS A CA 1
ATOM 1357 C C . LYS A 1 181 ? 5.304 -31.575 -22.659 1.00 55.34 181 LYS A C 1
ATOM 1359 O O . LYS A 1 181 ? 6.331 -31.811 -23.304 1.00 55.34 181 LYS A O 1
ATOM 1364 N N . GLU A 1 182 ? 4.451 -32.523 -22.289 1.00 52.34 182 GLU A N 1
ATOM 1365 C CA . GLU A 1 182 ? 4.681 -33.950 -22.528 1.00 52.34 182 GLU A CA 1
ATOM 1366 C C . GLU A 1 182 ? 4.408 -34.373 -23.987 1.00 52.34 182 GLU A C 1
ATOM 1368 O O . GLU A 1 182 ? 4.908 -35.402 -24.434 1.00 52.34 182 GLU A O 1
ATOM 1373 N N . GLU A 1 183 ? 3.754 -33.530 -24.800 1.00 54.44 183 GLU A N 1
ATOM 1374 C CA . GLU A 1 183 ? 3.574 -33.775 -26.245 1.00 54.44 183 GLU A CA 1
ATOM 1375 C C . GLU A 1 183 ? 4.807 -33.387 -27.103 1.00 54.44 183 GLU A C 1
ATOM 1377 O O . GLU A 1 183 ? 4.801 -33.562 -28.322 1.00 54.44 183 GLU A O 1
ATOM 1382 N N . GLN A 1 184 ? 5.903 -32.886 -26.507 1.00 54.69 184 GLN A N 1
ATOM 1383 C CA . GLN A 1 184 ? 7.072 -32.395 -27.266 1.00 54.69 184 GLN A CA 1
ATOM 1384 C C . GLN A 1 184 ? 8.456 -32.932 -26.867 1.00 54.69 184 GLN A C 1
ATOM 1386 O O . GLN A 1 184 ? 9.461 -32.371 -27.313 1.00 54.69 184 GLN A O 1
ATOM 1391 N N . ARG A 1 185 ? 8.584 -34.020 -26.096 1.00 46.88 185 ARG A N 1
ATOM 1392 C CA . ARG A 1 185 ? 9.922 -34.558 -25.774 1.00 46.88 185 ARG A CA 1
ATOM 1393 C C . ARG A 1 185 ? 10.074 -36.054 -26.024 1.00 46.88 185 ARG A C 1
ATOM 1395 O O . ARG A 1 185 ? 9.669 -36.885 -25.223 1.00 46.88 185 ARG A O 1
ATOM 1402 N N . GLU A 1 186 ? 10.769 -36.364 -27.119 1.00 48.34 186 GLU A N 1
ATOM 1403 C CA . GLU A 1 186 ? 11.562 -37.588 -27.228 1.00 48.34 186 GLU A CA 1
ATOM 1404 C C . GLU A 1 186 ? 12.659 -37.623 -26.141 1.00 48.34 186 GLU A C 1
ATOM 1406 O O . GLU A 1 186 ? 13.143 -36.565 -25.718 1.00 48.34 186 GLU A O 1
ATOM 1411 N N . PRO A 1 187 ? 13.060 -38.820 -25.676 1.00 58.84 187 PRO A N 1
ATOM 1412 C CA . PRO A 1 187 ? 13.905 -38.968 -24.507 1.00 58.84 187 PRO A CA 1
ATOM 1413 C C . PRO A 1 187 ? 15.372 -39.117 -24.908 1.00 58.84 187 PRO A C 1
ATOM 1415 O O . PRO A 1 187 ? 15.717 -40.036 -25.642 1.00 58.84 187 PRO A O 1
ATOM 1418 N N . GLU A 1 188 ? 16.265 -38.308 -24.338 1.00 44.97 188 GLU A N 1
ATOM 1419 C CA . GLU A 1 188 ? 17.618 -38.802 -24.093 1.00 44.97 188 GLU A CA 1
ATOM 1420 C C . GLU A 1 188 ? 18.338 -38.056 -22.961 1.00 44.97 188 GLU A C 1
ATOM 1422 O O . GLU A 1 188 ? 18.606 -36.859 -23.022 1.00 44.97 188 GLU A O 1
ATOM 1427 N N . ASN A 1 189 ? 18.716 -38.872 -21.977 1.00 49.62 189 ASN A N 1
ATOM 1428 C CA . ASN A 1 189 ? 19.868 -38.752 -21.089 1.00 49.62 189 ASN A CA 1
ATOM 1429 C C . ASN A 1 189 ? 19.764 -37.919 -19.797 1.00 49.62 189 ASN A C 1
ATOM 1431 O O . ASN A 1 189 ? 20.243 -36.798 -19.664 1.00 49.62 189 ASN A O 1
ATOM 1435 N N . GLU A 1 190 ? 19.156 -38.583 -18.814 1.00 56.31 190 GLU A N 1
ATOM 1436 C CA . GLU A 1 190 ? 19.639 -38.812 -17.446 1.00 56.31 190 GLU A CA 1
ATOM 1437 C C . GLU A 1 190 ? 21.002 -38.228 -16.993 1.00 56.31 190 GLU A C 1
ATOM 1439 O O . GLU A 1 190 ? 22.046 -38.496 -17.585 1.00 56.31 190 GLU A O 1
ATOM 1444 N N . ARG A 1 191 ? 20.939 -37.673 -15.764 1.00 50.38 191 ARG A N 1
ATOM 1445 C CA . ARG A 1 191 ? 21.971 -37.496 -14.710 1.00 50.38 191 ARG A CA 1
ATOM 1446 C C . ARG A 1 191 ? 22.785 -36.198 -14.731 1.00 50.38 191 ARG A C 1
ATOM 1448 O O . ARG A 1 191 ? 23.785 -36.097 -15.421 1.00 50.38 191 ARG A O 1
ATOM 1455 N N . GLU A 1 192 ? 22.454 -35.283 -13.815 1.00 46.91 192 GLU A N 1
ATOM 1456 C CA . GLU A 1 192 ? 23.141 -35.204 -12.510 1.00 46.91 192 GLU A CA 1
ATOM 1457 C C . GLU A 1 192 ? 22.475 -34.193 -11.548 1.00 46.91 192 GLU A C 1
ATOM 1459 O O . GLU A 1 192 ? 22.369 -33.006 -11.828 1.00 46.91 192 GLU A O 1
ATOM 1464 N N . SER A 1 193 ? 22.051 -34.728 -10.395 1.00 51.12 193 SER A N 1
ATOM 1465 C CA . SER A 1 193 ? 21.884 -34.099 -9.070 1.00 51.12 193 SER A CA 1
ATOM 1466 C C . SER A 1 193 ? 21.129 -32.768 -8.939 1.00 51.12 193 SER A C 1
ATOM 1468 O O . SER A 1 193 ? 21.678 -31.679 -9.082 1.00 51.12 193 SER A O 1
ATOM 1470 N N . ALA A 1 194 ? 19.884 -32.916 -8.485 1.00 53.81 194 ALA A N 1
ATOM 1471 C CA . ALA A 1 194 ? 19.036 -31.896 -7.898 1.00 53.81 194 ALA A CA 1
ATOM 1472 C C . ALA A 1 194 ? 19.666 -31.256 -6.647 1.00 53.81 194 ALA A C 1
ATOM 1474 O O . ALA A 1 194 ? 19.939 -31.929 -5.652 1.00 53.81 194 ALA A O 1
ATOM 1475 N N . GLN A 1 195 ? 19.818 -29.934 -6.689 1.00 49.03 195 GLN A N 1
ATOM 1476 C CA . GLN A 1 195 ? 19.710 -29.080 -5.515 1.00 49.03 195 GLN A CA 1
ATOM 1477 C C . GLN A 1 195 ? 18.493 -28.184 -5.753 1.00 49.03 195 GLN A C 1
ATOM 1479 O O . GLN A 1 195 ? 18.587 -27.098 -6.321 1.00 49.03 195 GLN A O 1
ATOM 1484 N N . GLU A 1 196 ? 17.333 -28.716 -5.383 1.00 49.72 196 GLU A N 1
ATOM 1485 C CA . GLU A 1 196 ? 16.037 -28.043 -5.383 1.00 49.72 196 GLU A CA 1
ATOM 1486 C C . GLU A 1 196 ? 16.008 -27.056 -4.208 1.00 49.72 196 GLU A C 1
ATOM 1488 O O . GLU A 1 196 ? 15.416 -27.290 -3.161 1.00 49.72 196 GLU A O 1
ATOM 1493 N N . ASN A 1 197 ? 16.759 -25.964 -4.349 1.00 50.41 197 ASN A N 1
ATOM 1494 C CA . ASN A 1 197 ? 16.537 -24.775 -3.542 1.00 50.41 197 ASN A CA 1
ATOM 1495 C C . ASN A 1 197 ? 15.358 -24.050 -4.186 1.00 50.41 197 ASN A C 1
ATOM 1497 O O . ASN A 1 197 ? 15.564 -23.264 -5.109 1.00 50.41 197 ASN A O 1
ATOM 1501 N N . ASP A 1 198 ? 14.142 -24.345 -3.738 1.00 49.59 198 ASP A N 1
ATOM 1502 C CA . ASP A 1 198 ? 12.978 -23.527 -4.058 1.00 49.59 198 ASP A CA 1
ATOM 1503 C C . ASP A 1 198 ? 13.234 -22.098 -3.528 1.00 49.59 198 ASP A C 1
ATOM 1505 O O . ASP A 1 198 ? 13.287 -21.892 -2.310 1.00 49.59 198 ASP A O 1
ATOM 1509 N N . PRO A 1 199 ? 13.473 -21.100 -4.403 1.00 55.84 199 PRO A N 1
ATOM 1510 C CA . PRO A 1 199 ? 13.906 -19.770 -3.982 1.00 55.84 199 PRO A CA 1
ATOM 1511 C C . PRO A 1 199 ? 12.829 -18.998 -3.202 1.00 55.84 199 PRO A C 1
ATOM 1513 O O . PRO A 1 199 ? 13.127 -17.918 -2.687 1.00 55.84 199 PRO A O 1
ATOM 1516 N N . ASN A 1 200 ? 11.606 -19.531 -3.093 1.00 57.19 200 ASN A N 1
ATOM 1517 C CA . ASN A 1 200 ? 10.493 -18.873 -2.413 1.00 57.19 200 ASN A CA 1
ATOM 1518 C C . ASN A 1 200 ? 10.160 -19.433 -1.024 1.00 57.19 200 ASN A C 1
ATOM 1520 O O . ASN A 1 200 ? 9.473 -18.748 -0.260 1.00 57.19 200 ASN A O 1
ATOM 1524 N N . THR A 1 201 ? 10.694 -20.592 -0.631 1.00 49.78 201 THR A N 1
ATOM 1525 C CA . THR A 1 201 ? 10.467 -21.134 0.717 1.00 49.78 201 THR A CA 1
ATOM 1526 C C . THR A 1 201 ? 11.493 -20.555 1.698 1.00 49.78 201 THR A C 1
ATOM 1528 O O . THR A 1 201 ? 12.434 -21.206 2.145 1.00 49.78 201 THR A O 1
ATOM 1531 N N . LEU A 1 202 ? 11.329 -19.268 2.022 1.00 54.09 202 LEU A N 1
ATOM 1532 C CA . LEU A 1 202 ? 12.100 -18.602 3.070 1.00 54.09 202 LEU A CA 1
ATOM 1533 C C . LEU A 1 202 ? 11.484 -18.969 4.427 1.00 54.09 202 LEU A C 1
ATOM 1535 O O . LEU A 1 202 ? 10.558 -18.300 4.894 1.00 54.09 202 LEU A O 1
ATOM 1539 N N . THR A 1 203 ? 11.983 -20.038 5.052 1.00 53.22 203 THR A N 1
ATOM 1540 C CA . THR A 1 203 ? 11.707 -20.336 6.461 1.00 53.22 203 THR A CA 1
ATOM 1541 C C . THR A 1 203 ? 12.129 -19.131 7.293 1.00 53.22 203 THR A C 1
ATOM 1543 O O . THR A 1 203 ? 13.315 -18.829 7.421 1.00 53.22 203 THR A O 1
ATOM 1546 N N . ILE A 1 204 ? 11.137 -18.404 7.803 1.00 56.62 204 ILE A N 1
ATOM 1547 C CA . ILE A 1 204 ? 11.325 -17.345 8.788 1.00 56.62 204 ILE A CA 1
ATOM 1548 C C . ILE A 1 204 ? 11.674 -18.073 10.085 1.00 56.62 204 ILE A C 1
ATOM 1550 O O . ILE A 1 204 ? 10.795 -18.419 10.865 1.00 56.62 204 ILE A O 1
ATOM 1554 N N . GLU A 1 205 ? 12.947 -18.411 10.270 1.00 60.28 205 GLU A N 1
ATOM 1555 C CA . GLU A 1 205 ? 13.437 -18.673 11.617 1.00 60.28 205 GLU A CA 1
ATOM 1556 C C . GLU A 1 205 ? 13.308 -17.354 12.382 1.00 60.28 205 GLU A C 1
ATOM 1558 O O . GLU A 1 205 ? 13.698 -16.308 11.859 1.00 60.28 205 GLU A O 1
ATOM 1563 N N . ASP A 1 206 ? 12.740 -17.395 13.590 1.00 64.12 206 ASP A N 1
ATOM 1564 C CA . ASP A 1 206 ? 12.394 -16.245 14.447 1.00 64.12 206 ASP A CA 1
ATOM 1565 C C . ASP A 1 206 ? 13.611 -15.419 14.935 1.00 64.12 206 ASP A C 1
ATOM 1567 O O . ASP A 1 206 ? 13.571 -14.751 15.971 1.00 64.12 206 ASP A O 1
ATOM 1571 N N . GLY A 1 207 ? 14.721 -15.456 14.199 1.00 68.50 207 GLY A N 1
ATOM 1572 C CA . GLY A 1 207 ? 15.825 -14.528 14.332 1.00 68.50 207 GLY A CA 1
ATOM 1573 C C . GLY A 1 207 ? 15.346 -13.126 13.987 1.00 68.50 207 GLY A C 1
ATOM 1574 O O . GLY A 1 207 ? 14.894 -12.869 12.870 1.00 68.50 207 GLY A O 1
ATOM 1575 N N . GLU A 1 208 ? 15.451 -12.240 14.976 1.00 78.19 208 GLU A N 1
ATOM 1576 C CA . GLU A 1 208 ? 15.244 -10.796 14.901 1.00 78.19 208 GLU A CA 1
ATOM 1577 C C . GLU A 1 208 ? 15.722 -10.261 13.547 1.00 78.19 208 GLU A C 1
ATOM 1579 O O . GLU A 1 208 ? 16.916 -10.097 13.290 1.00 78.19 208 GLU A O 1
ATOM 1584 N N . THR A 1 209 ? 14.777 -10.117 12.617 1.00 78.94 209 THR A N 1
ATOM 1585 C CA . THR A 1 209 ? 15.115 -9.832 11.230 1.00 78.94 209 THR A CA 1
ATOM 1586 C C . THR A 1 209 ? 15.547 -8.381 11.188 1.00 78.94 209 THR A C 1
ATOM 1588 O O . THR A 1 209 ? 14.752 -7.493 11.494 1.00 78.94 209 THR A O 1
ATOM 1591 N N . ASP A 1 210 ? 16.809 -8.134 10.846 1.00 87.88 210 ASP A N 1
ATOM 1592 C CA . ASP A 1 210 ? 17.335 -6.779 10.775 1.00 87.88 210 ASP A CA 1
ATOM 1593 C C . ASP A 1 210 ? 16.589 -5.986 9.689 1.00 87.88 210 ASP A C 1
ATOM 1595 O O . ASP A 1 210 ? 16.840 -6.106 8.488 1.00 87.88 210 ASP A O 1
ATOM 1599 N N . LEU A 1 211 ? 15.638 -5.164 10.131 1.00 89.94 211 LEU A N 1
ATOM 1600 C CA . LEU A 1 211 ? 14.855 -4.264 9.289 1.00 89.94 211 LEU A CA 1
ATOM 1601 C C . LEU A 1 211 ? 15.688 -3.068 8.795 1.00 89.94 211 LEU A C 1
ATOM 1603 O O . LEU A 1 211 ? 15.134 -2.143 8.201 1.00 89.94 211 LEU A O 1
ATOM 1607 N N . SER A 1 212 ? 17.003 -3.028 9.029 1.00 91.44 212 SER A N 1
ATOM 1608 C CA . SER A 1 212 ? 17.864 -1.977 8.482 1.00 91.44 212 SER A CA 1
ATOM 1609 C C . SER A 1 212 ? 18.008 -2.058 6.955 1.00 91.44 212 SER A C 1
ATOM 1611 O O . SER A 1 212 ? 18.137 -1.013 6.305 1.00 91.44 212 SER A O 1
ATOM 1613 N N . ASP A 1 213 ? 17.922 -3.262 6.376 1.00 94.00 213 ASP A N 1
ATOM 1614 C CA . ASP A 1 213 ? 18.040 -3.483 4.933 1.00 94.00 213 ASP A CA 1
ATOM 1615 C C . ASP A 1 213 ? 16.746 -3.058 4.199 1.00 94.00 213 ASP A C 1
ATOM 1617 O O . ASP A 1 213 ? 15.665 -3.607 4.462 1.00 94.00 213 ASP A O 1
ATOM 1621 N N . PRO A 1 214 ? 16.816 -2.106 3.242 1.00 95.25 214 PRO A N 1
ATOM 1622 C CA . PRO A 1 214 ? 15.647 -1.662 2.483 1.00 95.25 214 PRO A CA 1
ATOM 1623 C C . PRO A 1 214 ? 14.956 -2.791 1.702 1.00 95.25 214 PRO A C 1
ATOM 1625 O O . PRO A 1 214 ? 13.742 -2.729 1.503 1.00 95.25 214 PRO A O 1
ATOM 1628 N N . THR A 1 215 ? 15.681 -3.831 1.280 1.00 94.62 215 THR A N 1
ATOM 1629 C CA . THR A 1 215 ? 15.096 -4.968 0.547 1.00 94.62 215 THR A CA 1
ATOM 1630 C C . THR A 1 215 ? 14.274 -5.878 1.462 1.00 94.62 215 THR A C 1
ATOM 1632 O O . THR A 1 215 ? 13.219 -6.381 1.066 1.00 94.62 215 THR A O 1
ATOM 1635 N N . VAL A 1 216 ? 14.714 -6.058 2.711 1.00 94.50 216 VAL A N 1
ATOM 1636 C CA . VAL A 1 216 ? 13.977 -6.794 3.748 1.00 94.50 216 VAL A CA 1
ATOM 1637 C C . VAL A 1 216 ? 12.718 -6.024 4.135 1.00 94.50 216 VAL A C 1
ATOM 1639 O O . VAL A 1 216 ? 11.633 -6.606 4.134 1.00 94.50 216 VAL A O 1
ATOM 1642 N N . LYS A 1 217 ? 12.832 -4.707 4.358 1.00 95.56 217 LYS A N 1
ATOM 1643 C CA . LYS A 1 217 ? 11.678 -3.820 4.582 1.00 95.56 217 LYS A CA 1
ATOM 1644 C C . LYS A 1 217 ? 10.671 -3.882 3.434 1.00 95.56 217 LYS A C 1
ATOM 1646 O O . LYS A 1 217 ? 9.478 -4.013 3.684 1.00 95.56 217 LYS A O 1
ATOM 1651 N N . LEU A 1 218 ? 11.124 -3.842 2.178 1.00 96.12 218 LEU A N 1
ATOM 1652 C CA . LEU A 1 218 ? 10.223 -3.941 1.027 1.00 96.12 218 LEU A CA 1
ATOM 1653 C C . LEU A 1 218 ? 9.475 -5.281 1.008 1.00 96.12 218 LEU A C 1
ATOM 1655 O O . LEU A 1 218 ? 8.254 -5.292 0.875 1.00 96.12 218 LEU A O 1
ATOM 1659 N N . ARG A 1 219 ? 10.175 -6.406 1.209 1.00 95.75 219 ARG A N 1
ATOM 1660 C CA . ARG A 1 219 ? 9.536 -7.733 1.301 1.00 95.75 219 ARG A CA 1
ATOM 1661 C C . ARG A 1 219 ? 8.533 -7.815 2.450 1.00 95.75 219 ARG A C 1
ATOM 1663 O O . ARG A 1 219 ? 7.458 -8.385 2.281 1.00 95.75 219 ARG A O 1
ATOM 1670 N N . HIS A 1 220 ? 8.849 -7.217 3.597 1.00 96.12 220 HIS A N 1
ATOM 1671 C CA . HIS A 1 220 ? 7.913 -7.149 4.715 1.00 96.12 220 HIS A CA 1
ATOM 1672 C C . HIS A 1 220 ? 6.674 -6.312 4.360 1.00 96.12 220 HIS A C 1
ATOM 1674 O O . HIS A 1 220 ? 5.554 -6.740 4.644 1.00 96.12 220 HIS A O 1
ATOM 1680 N N . ALA A 1 221 ? 6.840 -5.161 3.708 1.00 97.00 221 ALA A N 1
ATOM 1681 C CA . ALA A 1 221 ? 5.714 -4.338 3.277 1.00 97.00 221 ALA A CA 1
ATOM 1682 C C . ALA A 1 221 ? 4.795 -5.078 2.290 1.00 97.00 221 ALA A C 1
ATOM 1684 O O . ALA A 1 221 ? 3.577 -4.959 2.392 1.00 97.00 221 ALA A O 1
ATOM 1685 N N . ILE A 1 222 ? 5.358 -5.886 1.386 1.00 97.06 222 ILE A N 1
ATOM 1686 C CA . ILE A 1 222 ? 4.581 -6.721 0.456 1.00 97.06 222 ILE A CA 1
ATOM 1687 C C . ILE A 1 222 ? 3.733 -7.742 1.226 1.00 97.06 222 ILE A C 1
ATOM 1689 O O . ILE A 1 222 ? 2.524 -7.799 1.019 1.00 97.06 222 ILE A O 1
ATOM 1693 N N . ARG A 1 223 ? 4.317 -8.453 2.201 1.00 96.88 223 ARG A N 1
ATOM 1694 C CA . ARG A 1 223 ? 3.564 -9.385 3.065 1.00 96.88 223 ARG A CA 1
ATOM 1695 C C . ARG A 1 223 ? 2.441 -8.695 3.846 1.00 96.88 223 ARG A C 1
ATOM 1697 O O . ARG A 1 223 ? 1.378 -9.276 4.050 1.00 96.88 223 ARG A O 1
ATOM 1704 N N . LEU A 1 224 ? 2.653 -7.452 4.286 1.00 97.38 224 LEU A N 1
ATOM 1705 C CA . LEU A 1 224 ? 1.606 -6.661 4.944 1.00 97.38 224 LEU A CA 1
ATOM 1706 C C . LEU A 1 224 ? 0.449 -6.344 3.983 1.00 97.38 224 LEU A C 1
ATOM 1708 O O . LEU A 1 224 ? -0.706 -6.400 4.391 1.00 97.38 224 LEU A O 1
ATOM 1712 N N . ILE A 1 225 ? 0.728 -6.069 2.705 1.00 97.62 225 ILE A N 1
ATOM 1713 C CA . ILE A 1 225 ? -0.316 -5.873 1.681 1.00 97.62 225 ILE A CA 1
ATOM 1714 C C . ILE A 1 225 ? -1.078 -7.176 1.428 1.00 97.62 225 ILE A C 1
ATOM 1716 O O . ILE A 1 225 ? -2.306 -7.160 1.383 1.00 97.62 225 ILE A O 1
ATOM 1720 N N . GLU A 1 226 ? -0.367 -8.299 1.312 1.00 96.31 226 GLU A N 1
ATOM 1721 C CA . GLU A 1 226 ? -0.958 -9.631 1.106 1.00 96.31 226 GLU A CA 1
ATOM 1722 C C . GLU A 1 226 ? -1.850 -10.070 2.278 1.00 96.31 226 GLU A C 1
ATOM 1724 O O . GLU A 1 226 ? -2.840 -10.768 2.079 1.00 96.31 226 GLU A O 1
ATOM 1729 N N . THR A 1 227 ? -1.537 -9.621 3.497 1.00 96.88 227 THR A N 1
ATOM 1730 C CA . THR A 1 227 ? -2.318 -9.890 4.717 1.00 96.88 227 THR A CA 1
ATOM 1731 C C . THR A 1 227 ? -3.368 -8.813 5.030 1.00 96.88 227 THR A C 1
ATOM 1733 O O . THR A 1 227 ? -3.892 -8.773 6.143 1.00 96.88 227 THR A O 1
ATOM 1736 N N . ASP A 1 228 ? -3.692 -7.952 4.057 1.00 97.00 228 ASP A N 1
ATOM 1737 C CA . ASP A 1 228 ? -4.670 -6.849 4.141 1.00 97.00 228 ASP A CA 1
ATOM 1738 C C . ASP A 1 228 ? -4.354 -5.775 5.209 1.00 97.00 228 ASP A C 1
ATOM 1740 O O . ASP A 1 228 ? -5.188 -4.951 5.586 1.00 97.00 228 ASP A O 1
ATOM 1744 N N . GLN A 1 229 ? -3.104 -5.702 5.668 1.00 97.62 229 GLN A N 1
ATOM 1745 C CA . GLN A 1 229 ? -2.603 -4.682 6.598 1.00 97.62 229 GLN A CA 1
ATOM 1746 C C . GLN A 1 229 ? -2.074 -3.449 5.844 1.00 97.62 229 GLN A C 1
ATOM 1748 O O . GLN A 1 229 ? -0.953 -2.972 6.059 1.00 97.62 229 GLN A O 1
ATOM 1753 N N . LYS A 1 230 ? -2.896 -2.900 4.938 1.00 97.56 230 LYS A N 1
ATOM 1754 C CA . LYS A 1 230 ? -2.488 -1.838 3.996 1.00 97.56 230 LYS A CA 1
ATOM 1755 C C . LYS A 1 230 ? -1.973 -0.567 4.677 1.00 97.56 230 LYS A C 1
ATOM 1757 O O . LYS A 1 230 ? -1.048 0.054 4.166 1.00 97.56 230 LYS A O 1
ATOM 1762 N N . ALA A 1 231 ? -2.529 -0.192 5.832 1.00 97.31 231 ALA A N 1
ATOM 1763 C CA . ALA A 1 231 ? -2.123 1.016 6.559 1.00 97.31 231 ALA A CA 1
ATOM 1764 C C . ALA A 1 231 ? -0.686 0.929 7.105 1.00 97.31 231 ALA A C 1
ATOM 1766 O O . ALA A 1 231 ? 0.057 1.912 7.073 1.00 97.31 231 ALA A O 1
ATOM 1767 N N . GLU A 1 232 ? -0.275 -0.244 7.592 1.00 97.31 232 GLU A N 1
ATOM 1768 C CA . GLU A 1 232 ? 1.091 -0.473 8.073 1.00 97.31 232 GLU A CA 1
ATOM 1769 C C . GLU A 1 232 ? 2.069 -0.576 6.900 1.00 97.31 232 GLU A C 1
ATOM 1771 O O . GLU A 1 232 ? 3.113 0.083 6.906 1.00 97.31 232 GLU A O 1
ATOM 1776 N N . ALA A 1 233 ? 1.681 -1.301 5.843 1.00 97.94 233 ALA A N 1
ATOM 1777 C CA . ALA A 1 233 ? 2.459 -1.378 4.610 1.00 97.94 233 ALA A CA 1
ATOM 1778 C C . ALA A 1 233 ? 2.718 0.008 4.006 1.00 97.94 233 ALA A C 1
ATOM 1780 O O . ALA A 1 233 ? 3.842 0.328 3.624 1.00 97.94 233 ALA A O 1
ATOM 1781 N N . GLN A 1 234 ? 1.690 0.858 3.966 1.00 97.88 234 GLN A N 1
ATOM 1782 C CA . GLN A 1 234 ? 1.781 2.219 3.452 1.00 97.88 234 GLN A CA 1
ATOM 1783 C C . GLN A 1 234 ? 2.807 3.049 4.232 1.00 97.88 234 GLN A C 1
ATOM 1785 O O . GLN A 1 234 ? 3.633 3.719 3.613 1.00 97.88 234 GLN A O 1
ATOM 1790 N N . LYS A 1 235 ? 2.796 2.997 5.574 1.00 97.56 235 LYS A N 1
ATOM 1791 C CA . LYS A 1 235 ? 3.788 3.705 6.407 1.00 97.56 235 LYS A CA 1
ATOM 1792 C C . LYS A 1 235 ? 5.211 3.263 6.055 1.00 97.56 235 LYS A C 1
ATOM 1794 O O . LYS A 1 235 ? 6.057 4.112 5.777 1.00 97.56 235 LYS A O 1
ATOM 1799 N N . MET A 1 236 ? 5.439 1.951 5.974 1.00 97.19 236 MET A N 1
ATOM 1800 C CA . MET A 1 236 ? 6.751 1.377 5.660 1.00 97.19 236 MET A CA 1
ATOM 1801 C C . MET A 1 236 ? 7.226 1.741 4.244 1.00 97.19 236 MET A C 1
ATOM 1803 O O . MET A 1 236 ? 8.378 2.130 4.048 1.00 97.19 236 MET A O 1
ATOM 1807 N N . LEU A 1 237 ? 6.336 1.688 3.250 1.00 97.00 237 LEU A N 1
ATOM 1808 C CA . LEU A 1 237 ? 6.647 2.079 1.871 1.00 97.00 237 LEU A CA 1
ATOM 1809 C C . LEU A 1 237 ? 6.945 3.579 1.759 1.00 97.00 237 LEU A C 1
ATOM 1811 O O . LEU A 1 237 ? 7.877 3.970 1.056 1.00 97.00 237 LEU A O 1
ATOM 1815 N N . VAL A 1 238 ? 6.218 4.434 2.485 1.00 96.62 238 VAL A N 1
ATOM 1816 C CA . VAL A 1 238 ? 6.509 5.876 2.536 1.00 96.62 238 VAL A CA 1
ATOM 1817 C C . VAL A 1 238 ? 7.888 6.133 3.144 1.00 96.62 238 VAL A C 1
ATOM 1819 O O . VAL A 1 238 ? 8.642 6.942 2.602 1.00 96.62 238 VAL A O 1
ATOM 1822 N N . GLU A 1 239 ? 8.259 5.439 4.220 1.00 96.06 239 GLU A N 1
ATOM 1823 C CA . GLU A 1 239 ? 9.608 5.529 4.795 1.00 96.06 239 GLU A CA 1
ATOM 1824 C C . GLU A 1 239 ? 10.685 5.122 3.781 1.00 96.06 239 GLU A C 1
ATOM 1826 O O . GLU A 1 239 ? 11.633 5.882 3.564 1.00 96.06 239 GLU A O 1
ATOM 1831 N N . LEU A 1 240 ? 10.485 4.006 3.069 1.00 96.19 240 LEU A N 1
ATOM 1832 C CA . LEU A 1 240 ? 11.394 3.559 2.007 1.00 96.19 240 LEU A CA 1
ATOM 1833 C C . LEU A 1 240 ? 11.564 4.611 0.899 1.00 96.19 240 LEU A C 1
ATOM 1835 O O . LEU A 1 240 ? 12.688 4.858 0.457 1.00 96.19 240 LEU A O 1
ATOM 1839 N N . THR A 1 241 ? 10.484 5.288 0.489 1.00 95.88 241 THR A N 1
ATOM 1840 C CA . THR A 1 241 ? 10.580 6.373 -0.509 1.00 95.88 241 THR A CA 1
ATOM 1841 C C . THR A 1 241 ? 11.296 7.621 0.018 1.00 95.88 241 THR A C 1
ATOM 1843 O O . THR A 1 241 ? 11.974 8.306 -0.750 1.00 95.88 241 THR A O 1
ATOM 1846 N N . ARG A 1 242 ? 11.176 7.932 1.318 1.00 95.56 242 ARG A N 1
ATOM 1847 C CA . ARG A 1 242 ? 11.819 9.105 1.943 1.00 95.56 242 ARG A CA 1
ATOM 1848 C C . ARG A 1 242 ? 13.315 8.922 2.122 1.00 95.56 242 ARG A C 1
ATOM 1850 O O . ARG A 1 242 ? 14.065 9.870 1.901 1.00 95.56 242 ARG A O 1
ATOM 1857 N N . GLU A 1 243 ? 13.742 7.725 2.511 1.00 92.94 243 GLU A N 1
ATOM 1858 C CA . GLU A 1 243 ? 15.157 7.427 2.737 1.00 92.94 243 GLU A CA 1
ATOM 1859 C C . GLU A 1 243 ? 15.977 7.447 1.433 1.00 92.94 243 GLU A C 1
ATOM 1861 O O . GLU A 1 243 ? 17.203 7.485 1.498 1.00 92.94 243 GLU A O 1
ATOM 1866 N N . GLN A 1 244 ? 15.327 7.423 0.256 1.00 83.69 244 GLN A N 1
ATOM 1867 C CA . GLN A 1 244 ? 15.946 7.358 -1.083 1.00 83.69 244 GLN A CA 1
ATOM 1868 C C . GLN A 1 244 ? 16.968 6.220 -1.261 1.00 83.69 244 GLN A C 1
ATOM 1870 O O . GLN A 1 244 ? 17.683 6.177 -2.260 1.00 83.69 244 GLN A O 1
ATOM 1875 N N . LYS A 1 245 ? 17.035 5.274 -0.318 1.00 81.75 245 LYS A N 1
ATOM 1876 C CA . LYS A 1 245 ? 18.005 4.173 -0.332 1.00 81.75 245 LYS A CA 1
ATOM 1877 C C . LYS A 1 245 ? 17.765 3.203 -1.480 1.00 81.75 245 LYS A C 1
ATOM 1879 O O . LYS A 1 245 ? 18.700 2.549 -1.925 1.00 81.75 245 LYS A O 1
ATOM 1884 N N . LEU A 1 246 ? 16.527 3.126 -1.960 1.00 80.94 246 LEU A N 1
ATOM 1885 C CA . LEU A 1 246 ? 16.151 2.283 -3.079 1.00 80.94 246 LEU A CA 1
ATOM 1886 C C . LEU A 1 246 ? 15.308 3.115 -4.057 1.00 80.94 246 LEU A C 1
ATOM 1888 O O . LEU A 1 246 ? 14.103 3.267 -3.842 1.00 80.94 246 LEU A O 1
ATOM 1892 N N . PRO A 1 247 ? 15.901 3.690 -5.122 1.00 83.69 247 PRO A N 1
ATOM 1893 C CA . PRO A 1 247 ? 15.152 4.305 -6.217 1.00 83.69 247 PRO A CA 1
ATOM 1894 C C . PRO A 1 247 ? 14.517 3.214 -7.094 1.00 83.69 247 PRO A C 1
ATOM 1896 O O . PRO A 1 247 ? 14.699 3.181 -8.309 1.00 83.69 247 PRO A O 1
ATOM 1899 N N . ASP A 1 248 ? 13.815 2.278 -6.461 1.00 94.19 248 ASP A N 1
ATOM 1900 C CA . ASP A 1 248 ? 13.206 1.143 -7.125 1.00 94.19 248 ASP A CA 1
ATOM 1901 C C . ASP A 1 248 ? 11.772 1.518 -7.532 1.00 94.19 248 ASP A C 1
ATOM 1903 O O . ASP A 1 248 ? 10.952 1.858 -6.664 1.00 94.19 248 ASP A O 1
ATOM 1907 N N . PRO A 1 249 ? 11.437 1.484 -8.836 1.00 96.44 249 PRO A N 1
ATOM 1908 C CA . PRO A 1 249 ? 10.066 1.689 -9.299 1.00 96.44 249 PRO A CA 1
ATOM 1909 C C . PRO A 1 249 ? 9.063 0.750 -8.610 1.00 96.44 249 PRO A C 1
ATOM 1911 O O . PRO A 1 249 ? 7.892 1.108 -8.475 1.00 96.44 249 PRO A O 1
ATOM 1914 N N . LEU A 1 250 ? 9.506 -0.414 -8.127 1.00 96.50 250 LEU A N 1
ATOM 1915 C CA . LEU A 1 250 ? 8.662 -1.381 -7.434 1.00 96.50 250 LEU A CA 1
ATOM 1916 C C . LEU A 1 250 ? 8.055 -0.815 -6.139 1.00 96.50 250 LEU A C 1
ATOM 1918 O O . LEU A 1 250 ? 6.876 -1.042 -5.877 1.00 96.50 250 LEU A O 1
ATOM 1922 N N . VAL A 1 251 ? 8.804 -0.017 -5.367 1.00 97.62 251 VAL A N 1
ATOM 1923 C CA . VAL A 1 251 ? 8.313 0.591 -4.110 1.00 97.62 251 VAL A CA 1
ATOM 1924 C C . VAL A 1 251 ? 7.128 1.516 -4.388 1.00 97.62 251 VAL A C 1
ATOM 1926 O O . VAL A 1 251 ? 6.105 1.455 -3.708 1.00 97.62 251 VAL A O 1
ATOM 1929 N N . TRP A 1 252 ? 7.241 2.350 -5.423 1.00 98.06 252 TRP A N 1
ATOM 1930 C CA . TRP A 1 252 ? 6.177 3.267 -5.835 1.00 98.06 252 TRP A CA 1
ATOM 1931 C C . TRP A 1 252 ? 4.954 2.536 -6.390 1.00 98.06 252 TRP A C 1
ATOM 1933 O O . TRP A 1 252 ? 3.827 2.995 -6.195 1.00 98.06 252 TRP A O 1
ATOM 1943 N N . LEU A 1 253 ? 5.165 1.400 -7.056 1.00 98.06 253 LEU A N 1
ATOM 1944 C CA . LEU A 1 253 ? 4.092 0.571 -7.597 1.00 98.06 253 LEU A CA 1
ATOM 1945 C C . LEU A 1 253 ? 3.286 -0.103 -6.478 1.00 98.06 253 LEU A C 1
ATOM 1947 O O . LEU A 1 253 ? 2.056 -0.018 -6.473 1.00 98.06 253 LEU A O 1
ATOM 1951 N N . TRP A 1 254 ? 3.965 -0.670 -5.477 1.00 98.00 254 TRP A N 1
ATOM 1952 C CA . TRP A 1 254 ? 3.307 -1.197 -4.278 1.00 98.00 254 TRP A CA 1
ATOM 1953 C C . TRP A 1 254 ? 2.626 -0.100 -3.467 1.00 98.00 254 TRP A C 1
ATOM 1955 O O . TRP A 1 254 ? 1.487 -0.278 -3.042 1.00 98.00 254 TRP A O 1
ATOM 1965 N N . LEU A 1 255 ? 3.248 1.073 -3.333 1.00 98.06 255 LEU A N 1
ATOM 1966 C CA . LEU A 1 255 ? 2.626 2.206 -2.652 1.00 98.06 255 LEU A CA 1
ATOM 1967 C C . LEU A 1 255 ? 1.352 2.673 -3.377 1.00 98.06 255 LEU A C 1
ATOM 1969 O O . LEU A 1 255 ? 0.362 3.003 -2.737 1.00 98.06 255 LEU A O 1
ATOM 1973 N N . ALA A 1 256 ? 1.317 2.640 -4.712 1.00 98.25 256 ALA A N 1
ATOM 1974 C CA . ALA A 1 256 ? 0.096 2.927 -5.468 1.00 98.25 256 ALA A CA 1
ATOM 1975 C C . ALA A 1 256 ? -1.031 1.915 -5.173 1.00 98.25 256 ALA A C 1
ATOM 1977 O O . ALA A 1 256 ? -2.208 2.278 -5.196 1.00 98.25 256 ALA A O 1
ATOM 1978 N N . SER A 1 257 ? -0.692 0.654 -4.890 1.00 97.75 257 SER A N 1
ATOM 1979 C CA . SER A 1 257 ? -1.675 -0.393 -4.579 1.00 97.75 257 SER A CA 1
ATOM 1980 C C . SER A 1 257 ? -2.351 -0.225 -3.212 1.00 97.75 257 SER A C 1
ATOM 1982 O O . SER A 1 257 ? -3.443 -0.750 -3.019 1.00 97.75 257 SER A O 1
ATOM 1984 N N . THR A 1 258 ? -1.762 0.546 -2.288 1.00 98.19 258 THR A N 1
ATOM 1985 C CA . THR A 1 258 ? -2.354 0.788 -0.959 1.00 98.19 258 THR A CA 1
ATOM 1986 C C . THR A 1 258 ? -3.409 1.901 -0.946 1.00 98.19 258 THR A C 1
ATOM 1988 O O . THR A 1 258 ? -4.094 2.065 0.057 1.00 98.19 258 THR A O 1
ATOM 1991 N N . PHE A 1 259 ? -3.545 2.683 -2.025 1.00 97.56 259 PHE A N 1
ATOM 1992 C CA . PHE A 1 259 ? -4.480 3.815 -2.115 1.00 97.56 259 PHE A CA 1
ATOM 1993 C C . PHE A 1 259 ? -5.725 3.470 -2.936 1.00 97.56 259 PHE A C 1
ATOM 1995 O O . PHE A 1 259 ? -5.814 3.816 -4.116 1.00 97.56 259 PHE A O 1
ATOM 2002 N N . ASP A 1 260 ? -6.704 2.811 -2.324 1.00 94.88 260 ASP A N 1
ATOM 2003 C CA . ASP A 1 260 ? -7.953 2.475 -3.021 1.00 94.88 260 ASP A CA 1
ATOM 2004 C C . ASP A 1 260 ? -8.905 3.679 -3.130 1.00 94.88 260 ASP A C 1
ATOM 2006 O O . ASP A 1 260 ? -9.485 3.910 -4.192 1.00 94.88 260 ASP A O 1
ATOM 2010 N N . ASP A 1 261 ? -8.985 4.506 -2.083 1.00 95.69 261 ASP A N 1
ATOM 2011 C CA . ASP A 1 261 ? -9.941 5.623 -1.996 1.00 95.69 261 ASP A CA 1
ATOM 2012 C C . ASP A 1 261 ? -9.407 6.961 -2.546 1.00 95.69 261 ASP A C 1
ATOM 2014 O O . ASP A 1 261 ? -10.152 7.931 -2.698 1.00 95.69 261 ASP A O 1
ATOM 2018 N N . GLU A 1 262 ? -8.114 7.037 -2.879 1.00 97.12 262 GLU A N 1
ATOM 2019 C CA . GLU A 1 262 ? -7.442 8.274 -3.295 1.00 97.12 262 GLU A CA 1
ATOM 2020 C C . GLU A 1 262 ? -6.849 8.172 -4.715 1.00 97.12 262 GLU A C 1
ATOM 2022 O O . GLU A 1 262 ? -5.631 8.019 -4.890 1.00 97.12 262 GLU A O 1
ATOM 2027 N N . PRO A 1 263 ? -7.667 8.318 -5.776 1.00 95.94 263 PRO A N 1
ATOM 2028 C CA . PRO A 1 263 ? -7.206 8.139 -7.155 1.00 95.94 263 PRO A CA 1
ATOM 2029 C C . PRO A 1 263 ? -6.132 9.159 -7.564 1.00 95.94 263 PRO A C 1
ATOM 2031 O O . PRO A 1 263 ? -5.264 8.854 -8.383 1.00 95.94 263 PRO A O 1
ATOM 2034 N N . ALA A 1 264 ? -6.150 10.362 -6.980 1.00 96.69 264 ALA A N 1
ATOM 2035 C CA . ALA A 1 264 ? -5.136 11.387 -7.225 1.00 96.69 264 ALA A CA 1
ATOM 2036 C C . ALA A 1 264 ? -3.756 10.974 -6.681 1.00 96.69 264 ALA A C 1
ATOM 2038 O O . ALA A 1 264 ? -2.749 11.099 -7.384 1.00 96.69 264 ALA A O 1
ATOM 2039 N N . THR A 1 265 ? -3.711 10.434 -5.461 1.00 97.25 265 THR A N 1
ATOM 2040 C CA . THR A 1 265 ? -2.478 9.958 -4.818 1.00 97.25 265 THR A CA 1
ATOM 2041 C C . THR A 1 265 ? -1.933 8.725 -5.536 1.00 97.25 265 THR A C 1
ATOM 2043 O O . THR A 1 265 ? -0.739 8.671 -5.853 1.00 97.25 265 THR A O 1
ATOM 2046 N N . LYS A 1 266 ? -2.817 7.790 -5.912 1.00 98.06 266 LYS A N 1
ATOM 2047 C CA . LYS A 1 266 ? -2.469 6.617 -6.726 1.00 98.06 266 LYS A CA 1
ATOM 2048 C C . LYS A 1 266 ? -1.874 7.010 -8.079 1.00 98.06 266 LYS A C 1
ATOM 2050 O O . LYS A 1 266 ? -0.801 6.525 -8.441 1.00 98.06 266 LYS A O 1
ATOM 2055 N N . ARG A 1 267 ? -2.500 7.961 -8.788 1.00 98.00 267 ARG A N 1
ATOM 2056 C CA . ARG A 1 267 ? -1.982 8.512 -10.055 1.00 98.00 267 ARG A CA 1
ATOM 2057 C C . ARG A 1 267 ? -0.585 9.105 -9.887 1.00 98.00 267 ARG A C 1
ATOM 2059 O O . ARG A 1 267 ? 0.282 8.840 -10.714 1.00 98.00 267 ARG A O 1
ATOM 2066 N N . ARG A 1 268 ? -0.348 9.874 -8.819 1.00 98.06 268 ARG A N 1
ATOM 2067 C CA . ARG A 1 268 ? 0.967 10.473 -8.541 1.00 98.06 268 ARG A CA 1
ATOM 2068 C C . ARG A 1 268 ? 2.048 9.409 -8.330 1.00 98.06 268 ARG A C 1
ATOM 2070 O O . ARG A 1 268 ? 3.149 9.567 -8.849 1.00 98.06 268 ARG A O 1
ATOM 2077 N N . CYS A 1 269 ? 1.740 8.331 -7.608 1.00 98.06 269 CYS A N 1
ATOM 2078 C CA . CYS A 1 269 ? 2.679 7.223 -7.403 1.00 98.06 269 CYS A CA 1
ATOM 2079 C C . CYS A 1 269 ? 3.016 6.523 -8.730 1.00 98.06 269 CYS A C 1
ATOM 2081 O O . CYS A 1 269 ? 4.187 6.308 -9.029 1.00 98.06 269 CYS A O 1
ATOM 2083 N N . ILE A 1 270 ? 2.014 6.259 -9.575 1.00 98.25 270 ILE A N 1
ATOM 2084 C CA . ILE A 1 270 ? 2.217 5.649 -10.901 1.00 98.25 270 ILE A CA 1
ATOM 2085 C C . ILE A 1 270 ? 3.043 6.562 -11.820 1.00 98.25 270 ILE A C 1
ATOM 2087 O O . ILE A 1 270 ? 3.941 6.091 -12.514 1.00 98.25 270 ILE A O 1
ATOM 2091 N N . GLN A 1 271 ? 2.803 7.876 -11.793 1.00 98.06 271 GLN A N 1
ATOM 2092 C CA . GLN A 1 271 ? 3.622 8.840 -12.536 1.00 98.06 271 GLN A CA 1
ATOM 2093 C C . GLN A 1 271 ? 5.087 8.800 -12.091 1.00 98.06 271 GLN A C 1
ATOM 2095 O O . GLN A 1 271 ? 5.967 8.831 -12.945 1.00 98.06 271 GLN A O 1
ATOM 2100 N N . LYS A 1 272 ? 5.364 8.639 -10.788 1.00 97.69 272 LYS A N 1
ATOM 2101 C CA . LYS A 1 272 ? 6.736 8.448 -10.292 1.00 97.69 272 LYS A CA 1
ATOM 2102 C C . LYS A 1 272 ? 7.388 7.171 -10.814 1.00 97.69 272 LYS A C 1
ATOM 2104 O O . LYS A 1 272 ? 8.564 7.207 -11.165 1.00 97.69 272 LYS A O 1
ATOM 2109 N N . VAL A 1 273 ? 6.634 6.079 -10.945 1.00 98.00 273 VAL A N 1
ATOM 2110 C CA . VAL A 1 273 ? 7.134 4.858 -11.600 1.00 98.00 273 VAL A CA 1
ATOM 2111 C C . VAL A 1 273 ? 7.512 5.135 -13.055 1.00 98.00 273 VAL A C 1
ATOM 2113 O O . VAL A 1 273 ? 8.588 4.730 -13.480 1.00 98.00 273 VAL A O 1
ATOM 2116 N N . LEU A 1 274 ? 6.665 5.844 -13.807 1.00 97.75 274 LEU A N 1
ATOM 2117 C CA . LEU A 1 274 ? 6.909 6.168 -15.220 1.00 97.75 274 LEU A CA 1
ATOM 2118 C C . LEU A 1 274 ? 8.036 7.193 -15.423 1.00 97.75 274 LEU A C 1
ATOM 2120 O O . LEU A 1 274 ? 8.700 7.158 -16.454 1.00 97.75 274 LEU A O 1
ATOM 2124 N N . GLU A 1 275 ? 8.288 8.077 -14.453 1.00 97.38 275 GLU A N 1
ATOM 2125 C CA . GLU A 1 275 ? 9.470 8.953 -14.455 1.00 97.38 275 GLU A CA 1
ATOM 2126 C C . GLU A 1 275 ? 10.775 8.137 -14.373 1.00 97.38 275 GLU A C 1
ATOM 2128 O O . GLU A 1 275 ? 11.751 8.484 -15.035 1.00 97.38 275 GLU A O 1
ATOM 2133 N N . ILE A 1 276 ? 10.792 7.052 -13.584 1.00 96.56 276 ILE A N 1
ATOM 2134 C CA . ILE A 1 276 ? 11.969 6.182 -13.398 1.00 96.56 276 ILE A CA 1
ATOM 2135 C C . ILE A 1 276 ? 12.084 5.152 -14.532 1.00 96.56 276 ILE A C 1
ATOM 2137 O O . ILE A 1 276 ? 13.168 4.926 -15.067 1.00 96.56 276 ILE A O 1
ATOM 2141 N N . HIS A 1 277 ? 10.967 4.527 -14.910 1.00 97.50 277 HIS A N 1
ATOM 2142 C CA . HIS A 1 277 ? 10.890 3.489 -15.934 1.00 97.50 277 HIS A CA 1
ATOM 2143 C C . HIS A 1 277 ? 9.732 3.773 -16.916 1.00 97.50 277 HIS A C 1
ATOM 2145 O O . HIS A 1 277 ? 8.628 3.238 -16.754 1.00 97.50 277 HIS A O 1
ATOM 2151 N N . PRO A 1 278 ? 9.972 4.594 -17.963 1.00 98.06 278 PRO A N 1
ATOM 2152 C CA . PRO A 1 278 ? 8.928 5.075 -18.880 1.00 98.06 278 PRO A CA 1
ATOM 2153 C C . PRO A 1 278 ? 8.205 3.978 -19.663 1.00 98.06 278 PRO A C 1
ATOM 2155 O O . PRO A 1 278 ? 7.061 4.150 -20.075 1.00 98.06 278 PRO A O 1
ATOM 2158 N N . THR A 1 279 ? 8.872 2.846 -19.879 1.00 97.81 279 THR A N 1
ATOM 2159 C CA . THR A 1 279 ? 8.362 1.701 -20.641 1.00 97.81 279 THR A CA 1
ATOM 2160 C C . THR A 1 279 ? 7.761 0.615 -19.751 1.00 97.81 279 THR A C 1
ATOM 2162 O O . THR A 1 279 ? 7.559 -0.501 -20.220 1.00 97.81 279 THR A O 1
ATOM 2165 N N . SER A 1 280 ? 7.492 0.901 -18.470 1.00 97.81 280 SER A N 1
ATOM 2166 C CA . SER A 1 280 ? 6.905 -0.068 -17.540 1.00 97.81 280 SER A CA 1
ATOM 2167 C C . SER A 1 280 ? 5.478 -0.453 -17.966 1.00 97.81 280 SER A C 1
ATOM 2169 O O . SER A 1 280 ? 4.571 0.377 -17.832 1.00 97.81 280 SER A O 1
ATOM 2171 N N . PRO A 1 281 ? 5.234 -1.694 -18.443 1.00 97.81 281 PRO A N 1
ATOM 2172 C CA . PRO A 1 281 ? 3.911 -2.088 -18.928 1.00 97.81 281 PRO A CA 1
ATOM 2173 C C . PRO A 1 281 ? 2.869 -2.054 -17.804 1.00 97.81 281 PRO A C 1
ATOM 2175 O O . PRO A 1 281 ? 1.761 -1.570 -18.012 1.00 97.81 281 PRO A O 1
ATOM 2178 N N . VAL A 1 282 ? 3.258 -2.463 -16.590 1.00 97.62 282 VAL A N 1
ATOM 2179 C CA . VAL A 1 282 ? 2.376 -2.490 -15.413 1.00 97.62 282 VAL A CA 1
ATOM 2180 C C . VAL A 1 282 ? 1.932 -1.079 -15.022 1.00 97.62 282 VAL A C 1
ATOM 2182 O O . VAL A 1 282 ? 0.755 -0.843 -14.767 1.00 97.62 282 VAL A O 1
ATOM 2185 N N . ALA A 1 283 ? 2.845 -0.104 -15.018 1.00 98.06 283 ALA A N 1
ATOM 2186 C CA . ALA A 1 283 ? 2.502 1.271 -14.657 1.00 98.06 283 ALA A CA 1
ATOM 2187 C C . ALA A 1 283 ? 1.597 1.937 -15.708 1.00 98.06 283 ALA A C 1
ATOM 2189 O O . ALA A 1 283 ? 0.651 2.638 -15.346 1.00 98.06 283 ALA A O 1
ATOM 2190 N N . LEU A 1 284 ? 1.848 1.684 -16.999 1.00 98.31 284 LEU A N 1
ATOM 2191 C CA . LEU A 1 284 ? 0.986 2.153 -18.089 1.00 98.31 284 LEU A CA 1
ATOM 2192 C C . LEU A 1 284 ? -0.419 1.547 -17.996 1.00 98.31 284 LEU A C 1
ATOM 2194 O O . LEU A 1 284 ? -1.409 2.259 -18.165 1.00 98.31 284 LEU A O 1
ATOM 2198 N N . GLU A 1 285 ? -0.519 0.257 -17.676 1.00 98.00 285 GLU A N 1
ATOM 2199 C CA . GLU A 1 285 ? -1.801 -0.414 -17.468 1.00 98.00 285 GLU A CA 1
ATOM 2200 C C . GLU A 1 285 ? -2.558 0.159 -16.261 1.00 98.00 285 GLU A C 1
ATOM 2202 O O . GLU A 1 285 ? -3.740 0.489 -16.377 1.00 98.00 285 GLU A O 1
ATOM 2207 N N . MET A 1 286 ? -1.884 0.348 -15.121 1.00 97.31 286 MET A N 1
ATOM 2208 C CA . MET A 1 286 ? -2.492 0.960 -13.934 1.00 97.31 286 MET A CA 1
ATOM 2209 C C . MET A 1 286 ? -2.983 2.386 -14.211 1.00 97.31 286 MET A C 1
ATOM 2211 O O . MET A 1 286 ? -4.066 2.755 -13.753 1.00 97.31 286 MET A O 1
ATOM 2215 N N . LEU A 1 287 ? -2.224 3.180 -14.977 1.00 97.62 287 LEU A N 1
ATOM 2216 C CA . LEU A 1 287 ? -2.633 4.529 -15.370 1.00 97.62 287 LEU A CA 1
ATOM 2217 C C . LEU A 1 287 ? -3.875 4.492 -16.271 1.00 97.62 287 LEU A C 1
ATOM 2219 O O . LEU A 1 287 ? -4.837 5.210 -16.012 1.00 97.62 287 LEU A O 1
ATOM 2223 N N . ASN A 1 288 ? -3.892 3.600 -17.264 1.00 97.25 288 ASN A N 1
ATOM 2224 C CA . ASN A 1 288 ? -5.037 3.413 -18.156 1.00 97.25 288 ASN A CA 1
ATOM 2225 C C . ASN A 1 288 ? -6.286 2.946 -17.381 1.00 97.25 288 ASN A C 1
ATOM 2227 O O . ASN A 1 288 ? -7.394 3.425 -17.616 1.00 97.25 288 ASN A O 1
ATOM 2231 N N . ASN A 1 289 ? -6.120 2.068 -16.387 1.00 96.19 289 ASN A N 1
ATOM 2232 C CA . ASN A 1 289 ? -7.215 1.622 -15.524 1.00 96.19 289 ASN A CA 1
ATOM 2233 C C . ASN A 1 289 ? -7.770 2.738 -14.625 1.00 96.19 289 ASN A C 1
ATOM 2235 O O . ASN A 1 289 ? -8.967 2.740 -14.356 1.00 96.19 289 ASN A O 1
ATOM 2239 N N . LEU A 1 290 ? -6.943 3.703 -14.206 1.00 95.69 290 LEU A N 1
ATOM 2240 C CA . LEU A 1 290 ? -7.405 4.902 -13.495 1.00 95.69 290 LEU A CA 1
ATOM 2241 C C . LEU A 1 290 ? -8.117 5.916 -14.399 1.00 95.69 290 LEU A C 1
ATOM 2243 O O . LEU A 1 290 ? -8.887 6.739 -13.906 1.00 95.69 290 LEU A O 1
ATOM 2247 N N . GLU A 1 291 ? -7.808 5.923 -15.695 1.00 95.44 291 GLU A N 1
ATOM 2248 C CA . GLU A 1 291 ? -8.405 6.839 -16.671 1.00 95.44 291 GLU A CA 1
ATOM 2249 C C . GLU A 1 291 ? -9.696 6.306 -17.281 1.00 95.44 291 GLU A C 1
ATOM 2251 O O . GLU A 1 291 ? -10.518 7.105 -17.736 1.00 95.44 291 GLU A O 1
ATOM 2256 N N . LYS A 1 292 ? -9.905 4.982 -17.259 1.00 94.75 292 LYS A N 1
ATOM 2257 C CA . LYS A 1 292 ? -11.183 4.381 -17.638 1.00 94.75 292 LYS A CA 1
ATOM 2258 C C . LYS A 1 292 ? -12.287 5.051 -16.817 1.00 94.75 292 LYS A C 1
ATOM 2260 O O . LYS A 1 292 ? -12.291 4.920 -15.591 1.00 94.75 292 LYS A O 1
ATOM 2265 N N . PRO A 1 293 ? -13.224 5.766 -17.469 1.00 88.00 293 PRO A N 1
ATOM 2266 C CA . PRO A 1 293 ? -14.373 6.318 -16.779 1.00 88.00 293 PRO A CA 1
ATOM 2267 C C . PRO A 1 293 ? -15.032 5.181 -16.015 1.00 88.00 293 PRO A C 1
ATOM 2269 O O . PRO A 1 293 ? -15.267 4.123 -16.605 1.00 88.00 293 PRO A O 1
ATOM 2272 N N . ILE A 1 294 ? -15.289 5.386 -14.721 1.00 86.00 294 ILE A N 1
ATOM 2273 C CA . ILE A 1 294 ? -16.074 4.452 -13.915 1.00 86.00 294 ILE A CA 1
ATOM 2274 C C . ILE A 1 294 ? -17.369 4.263 -14.693 1.00 86.00 294 ILE A C 1
ATOM 2276 O O . ILE A 1 294 ? -18.185 5.186 -14.770 1.00 86.00 294 ILE A O 1
ATOM 2280 N N . GLN A 1 295 ? -17.504 3.118 -15.370 1.00 84.19 295 GLN A N 1
ATOM 2281 C CA . GLN A 1 295 ? -18.710 2.856 -16.129 1.00 84.19 295 GLN A CA 1
ATOM 2282 C C . GLN A 1 295 ? -19.836 2.911 -15.105 1.00 84.19 295 GLN A C 1
ATOM 2284 O O . GLN A 1 295 ? -19.718 2.264 -14.057 1.00 84.19 295 GLN A O 1
ATOM 2289 N N . PRO A 1 296 ? -20.882 3.722 -15.345 1.00 85.06 296 PRO A N 1
ATOM 2290 C CA . PRO A 1 296 ? -22.019 3.740 -14.447 1.00 85.06 296 PRO A CA 1
ATOM 2291 C C . PRO A 1 296 ? -22.456 2.285 -14.273 1.00 85.06 296 PRO A C 1
ATOM 2293 O O . PRO A 1 296 ? -22.486 1.566 -15.279 1.00 85.06 296 PRO A O 1
ATOM 2296 N N . PRO A 1 297 ? -22.701 1.832 -13.029 1.00 87.06 297 PRO A N 1
ATOM 2297 C CA . PRO A 1 297 ? -23.022 0.441 -12.757 1.00 87.06 297 PRO A CA 1
ATOM 2298 C C . PRO A 1 297 ? -24.114 0.034 -13.734 1.00 87.06 297 PRO A C 1
ATOM 2300 O O . PRO A 1 297 ? -25.193 0.632 -13.734 1.00 87.06 297 PRO A O 1
ATOM 2303 N N . ILE A 1 298 ? -23.781 -0.895 -14.638 1.00 89.38 298 ILE A N 1
ATOM 2304 C CA . ILE A 1 298 ? -24.720 -1.359 -15.653 1.00 89.38 298 ILE A CA 1
ATOM 2305 C C . ILE A 1 298 ? -25.939 -1.809 -14.855 1.00 89.38 298 ILE A C 1
ATOM 2307 O O . ILE A 1 298 ? -25.774 -2.653 -13.965 1.00 89.38 298 ILE A O 1
ATOM 2311 N N . PRO A 1 299 ? -27.122 -1.203 -15.074 1.00 88.19 299 PRO A N 1
ATOM 2312 C CA . PRO A 1 299 ? -28.301 -1.565 -14.311 1.00 88.19 299 PRO A CA 1
ATOM 2313 C C . PRO A 1 299 ? -28.430 -3.084 -14.405 1.00 88.19 299 PRO A C 1
ATOM 2315 O O . PRO A 1 299 ? -28.303 -3.610 -15.519 1.00 88.19 299 PRO A O 1
ATOM 2318 N N . PRO A 1 300 ? -28.578 -3.790 -13.266 1.00 87.94 300 PRO A N 1
ATOM 2319 C CA . PRO A 1 300 ? -28.564 -5.242 -13.259 1.00 87.94 300 PRO A CA 1
ATOM 2320 C C . PRO A 1 300 ? -29.529 -5.711 -14.347 1.00 87.94 300 PRO A C 1
ATOM 2322 O 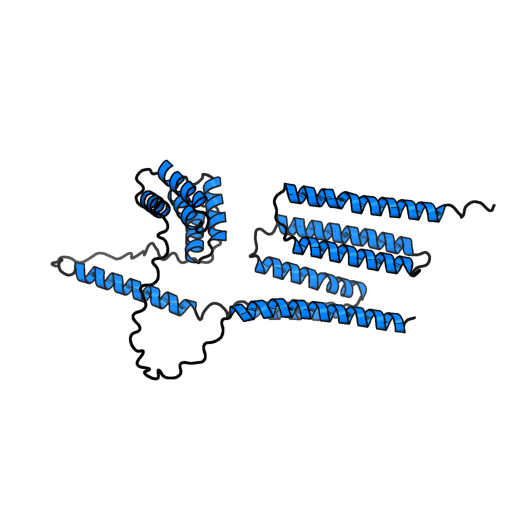O . PRO A 1 300 ? -30.653 -5.189 -14.403 1.00 87.94 300 PRO A O 1
ATOM 2325 N N . PRO A 1 301 ? -29.089 -6.603 -15.258 1.00 87.12 301 PRO A N 1
ATOM 2326 C CA . PRO A 1 301 ? -29.941 -7.057 -16.342 1.00 87.12 301 PRO A CA 1
ATOM 2327 C C . PRO A 1 301 ? -31.263 -7.492 -15.718 1.00 87.12 301 PRO A C 1
ATOM 2329 O O . PRO A 1 301 ? -31.228 -8.130 -14.660 1.00 87.12 301 PRO A O 1
ATOM 2332 N N . PRO A 1 302 ? -32.415 -7.097 -16.294 1.00 87.19 302 PRO A N 1
ATOM 2333 C CA . PRO A 1 302 ? -33.714 -7.386 -15.712 1.00 87.19 302 PRO A CA 1
ATOM 2334 C C . PRO A 1 302 ? -33.739 -8.874 -15.416 1.00 87.19 302 PRO A C 1
ATOM 2336 O O . PRO A 1 302 ? -33.683 -9.679 -16.346 1.00 87.19 302 PRO A O 1
ATOM 2339 N N . VAL A 1 303 ? -33.710 -9.218 -14.122 1.00 83.50 303 VAL A N 1
ATOM 2340 C CA . VAL A 1 303 ? -33.622 -10.600 -13.667 1.00 83.50 303 VAL A CA 1
ATOM 2341 C C . VAL A 1 303 ? -34.817 -11.283 -14.295 1.00 83.50 303 VAL A C 1
ATOM 2343 O O . VAL A 1 303 ? -35.961 -11.053 -13.892 1.00 83.50 303 VAL A O 1
ATOM 2346 N N . LYS A 1 304 ? -34.565 -12.048 -15.362 1.00 82.31 304 LYS A N 1
ATOM 2347 C CA . LYS A 1 304 ? -35.587 -12.842 -16.018 1.00 82.31 304 LYS A CA 1
ATOM 2348 C C . LYS A 1 304 ? -35.982 -13.815 -14.934 1.00 82.31 304 LYS A C 1
ATOM 2350 O O . LYS A 1 304 ? -35.200 -14.700 -14.605 1.00 82.31 304 LYS A O 1
ATOM 2355 N N . ARG A 1 305 ? -37.121 -13.548 -14.291 1.00 74.50 305 ARG A N 1
ATOM 2356 C CA . ARG A 1 305 ? -37.645 -14.364 -13.203 1.00 74.50 305 ARG A CA 1
ATOM 2357 C C . ARG A 1 305 ? -37.883 -15.738 -13.802 1.00 74.50 305 ARG A C 1
ATOM 2359 O O . ARG A 1 305 ? -38.931 -15.992 -14.388 1.00 74.50 305 ARG A O 1
ATOM 2366 N N . VAL A 1 306 ? -36.872 -16.594 -13.737 1.00 78.88 306 VAL A N 1
ATOM 2367 C CA . VAL A 1 306 ? -37.068 -18.018 -13.916 1.00 78.88 306 VAL A CA 1
ATOM 2368 C C . VAL A 1 306 ? -38.008 -18.382 -12.772 1.00 78.88 306 VAL A C 1
ATOM 2370 O O . VAL A 1 306 ? -37.722 -17.993 -11.635 1.00 78.88 306 VAL A O 1
ATOM 2373 N N . PRO A 1 307 ? -39.167 -19.003 -13.048 1.00 79.44 307 PRO A N 1
ATOM 2374 C CA . PRO A 1 307 ? -40.036 -19.503 -12.001 1.00 79.44 307 PRO A CA 1
ATOM 2375 C C . PRO A 1 307 ? -39.163 -20.341 -11.081 1.00 79.44 307 PRO A C 1
ATOM 2377 O O . PRO A 1 307 ? -38.611 -21.358 -11.504 1.00 79.44 307 PRO A O 1
ATOM 2380 N N . ILE A 1 308 ? -38.958 -19.847 -9.864 1.00 68.38 308 ILE A N 1
ATOM 2381 C CA . ILE A 1 308 ? -38.177 -20.538 -8.856 1.00 68.38 308 ILE A CA 1
ATOM 2382 C C . ILE A 1 308 ? -39.027 -21.759 -8.539 1.00 68.38 308 ILE A C 1
ATOM 2384 O O . ILE A 1 308 ? -40.021 -21.675 -7.819 1.00 68.38 308 ILE A O 1
ATOM 2388 N N . THR A 1 309 ? -38.722 -22.876 -9.194 1.00 77.56 309 THR A N 1
ATOM 2389 C CA . THR A 1 309 ? -39.274 -24.163 -8.804 1.00 77.56 309 THR A CA 1
ATOM 2390 C C . THR A 1 309 ? -38.621 -24.425 -7.467 1.00 77.56 309 THR A C 1
ATOM 2392 O O . THR A 1 309 ? -37.450 -24.787 -7.415 1.00 77.56 309 THR A O 1
ATOM 2395 N N . TYR A 1 310 ? -39.353 -24.101 -6.400 1.00 62.97 310 TYR A N 1
ATOM 2396 C CA . TYR A 1 310 ? -38.972 -24.367 -5.024 1.00 62.97 310 TYR A CA 1
ATOM 2397 C C . TYR A 1 310 ? -38.775 -25.878 -4.909 1.00 62.97 310 TYR A C 1
ATOM 2399 O O . TYR A 1 310 ? -39.713 -26.636 -4.670 1.00 62.97 310 TYR A O 1
ATOM 2407 N N . LYS A 1 311 ? -37.548 -26.334 -5.15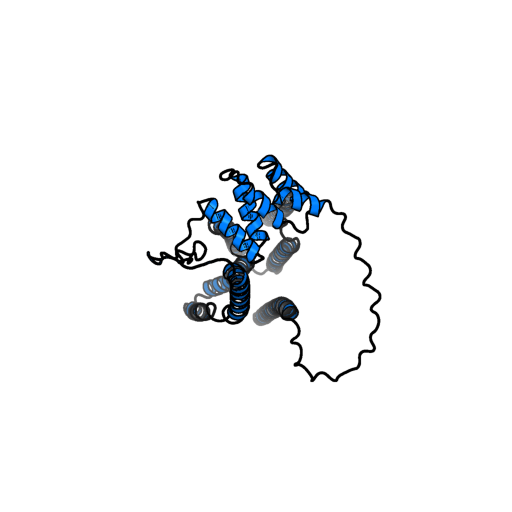0 1.00 72.62 311 LYS A N 1
ATOM 2408 C CA . LYS A 1 311 ? -37.086 -27.580 -4.576 1.00 72.62 311 LYS A CA 1
ATOM 2409 C C . LYS A 1 311 ? -36.879 -27.228 -3.104 1.00 72.62 311 LYS A C 1
ATOM 2411 O O . LYS A 1 311 ? -36.141 -26.281 -2.844 1.00 72.62 311 LYS A O 1
ATOM 2416 N N . PRO A 1 312 ? -37.599 -27.850 -2.160 1.00 68.44 312 PRO A N 1
ATOM 2417 C CA . PRO A 1 312 ? -37.310 -27.669 -0.748 1.00 68.44 312 PRO A CA 1
ATOM 2418 C C . PRO A 1 312 ? -35.899 -28.215 -0.513 1.00 68.44 312 PRO A C 1
ATOM 2420 O O . PRO A 1 312 ? -35.707 -29.415 -0.331 1.00 68.44 312 PRO A O 1
ATOM 2423 N N . GLU A 1 313 ? -34.913 -27.331 -0.649 1.00 66.44 313 GLU A N 1
ATOM 2424 C CA . GLU A 1 313 ? -33.560 -27.527 -0.159 1.00 66.44 313 GLU A CA 1
ATOM 2425 C C . GLU A 1 313 ? -33.708 -27.746 1.346 1.00 66.44 313 GLU A C 1
ATOM 2427 O O . GLU A 1 313 ? -34.450 -27.033 2.032 1.00 66.44 313 GLU A O 1
ATOM 2432 N N . VAL A 1 314 ? -33.104 -28.832 1.806 1.00 67.75 314 VAL A N 1
ATOM 2433 C CA . VAL A 1 314 ? -33.084 -29.267 3.197 1.00 67.75 314 VAL A CA 1
ATOM 2434 C C . VAL A 1 314 ? -32.665 -28.082 4.064 1.00 67.75 314 VAL A C 1
ATOM 2436 O O . VAL A 1 314 ? -31.854 -27.270 3.641 1.00 67.75 314 VAL A O 1
ATOM 2439 N N . ALA A 1 315 ? -33.287 -27.948 5.235 1.00 65.94 315 ALA A N 1
ATOM 2440 C CA . ALA A 1 315 ? -33.016 -26.882 6.187 1.00 65.94 315 ALA A CA 1
ATOM 2441 C C . ALA A 1 315 ? -31.531 -26.886 6.579 1.00 65.94 315 ALA A C 1
ATOM 2443 O O . ALA A 1 315 ? -31.142 -27.577 7.519 1.00 65.94 315 ALA A O 1
ATOM 2444 N N . ASP A 1 316 ? -30.722 -26.141 5.831 1.00 61.62 316 ASP A N 1
ATOM 2445 C CA . ASP A 1 316 ? -29.345 -25.869 6.192 1.00 61.62 316 ASP A CA 1
ATOM 2446 C C . ASP A 1 316 ? -29.340 -25.062 7.489 1.00 61.62 316 ASP A C 1
ATOM 2448 O O . ASP A 1 316 ? -30.208 -24.219 7.747 1.00 61.62 316 ASP A O 1
ATOM 2452 N N . GLU A 1 317 ? -28.379 -25.432 8.325 1.00 67.50 317 GLU A N 1
ATOM 2453 C CA . GLU A 1 317 ? -28.178 -25.015 9.702 1.00 67.50 317 GLU A CA 1
ATOM 2454 C C . GLU A 1 317 ? -28.378 -23.510 9.938 1.00 67.50 317 GLU A C 1
ATOM 2456 O O . GLU A 1 317 ? -28.126 -22.685 9.053 1.00 67.50 317 GLU A O 1
ATOM 2461 N N . PRO A 1 318 ? -28.825 -23.128 11.151 1.00 61.66 318 PRO A N 1
ATOM 2462 C CA . PRO A 1 318 ? -29.025 -21.733 11.511 1.00 61.66 318 PRO A CA 1
ATOM 2463 C C . PRO A 1 318 ? -27.748 -20.941 11.229 1.00 61.66 318 PRO A C 1
ATOM 2465 O O . PRO A 1 318 ? -26.735 -21.133 11.894 1.00 61.66 318 PRO A O 1
ATOM 2468 N N . GLN A 1 319 ? -27.815 -20.042 10.243 1.00 57.84 319 GLN A N 1
ATOM 2469 C CA . GLN A 1 319 ? -26.751 -19.089 9.963 1.00 57.84 319 GLN A CA 1
ATOM 2470 C C . GLN A 1 319 ? -26.423 -18.340 11.256 1.00 57.84 319 GLN A C 1
ATOM 2472 O O . GLN A 1 319 ? -27.225 -17.538 11.746 1.00 57.84 319 GLN A O 1
ATOM 2477 N N . GLU A 1 320 ? -25.251 -18.632 11.821 1.00 57.78 320 GLU A N 1
ATOM 2478 C CA . GLU A 1 320 ? -24.710 -17.912 12.962 1.00 57.78 320 GLU A CA 1
ATOM 2479 C C . GLU A 1 320 ? -24.616 -16.431 12.596 1.00 57.78 320 GLU A C 1
ATOM 2481 O O . GLU A 1 320 ? -23.873 -16.013 11.704 1.00 57.78 320 GLU A O 1
ATOM 2486 N N . PHE A 1 321 ? -25.427 -15.623 13.277 1.00 53.16 321 PHE A N 1
ATOM 2487 C CA . PHE A 1 321 ? -25.384 -14.176 13.166 1.00 53.16 321 PHE A CA 1
ATOM 2488 C C . PHE A 1 321 ? -23.954 -13.683 13.418 1.00 53.16 321 PHE A C 1
ATOM 2490 O O . PHE A 1 321 ? -23.300 -14.048 14.392 1.00 53.16 321 PHE A O 1
ATOM 2497 N N . SER A 1 322 ? -23.478 -12.847 12.500 1.00 62.22 322 SER A N 1
ATOM 2498 C CA . SER A 1 322 ? -22.077 -12.477 12.340 1.00 62.22 322 SER A CA 1
ATOM 2499 C C . SER A 1 322 ? -21.385 -11.954 13.621 1.00 62.22 322 SER A C 1
ATOM 2501 O O . SER A 1 322 ? -21.960 -11.170 14.385 1.00 62.22 322 SER A O 1
ATOM 2503 N N . PRO A 1 323 ? -20.089 -12.280 13.826 1.00 65.81 323 PRO A N 1
ATOM 2504 C CA . PRO A 1 323 ? -19.310 -11.925 15.025 1.00 65.81 323 PRO A CA 1
ATOM 2505 C C . PRO A 1 323 ? -19.103 -10.410 15.239 1.00 65.81 323 PRO A C 1
ATOM 2507 O O . PRO A 1 323 ? -18.633 -9.975 16.293 1.00 65.81 323 PRO A O 1
ATOM 2510 N N . LEU A 1 324 ? -19.475 -9.579 14.263 1.00 59.53 324 LEU A N 1
ATOM 2511 C CA . LEU A 1 324 ? -19.348 -8.121 14.320 1.00 59.53 324 LEU A CA 1
ATOM 2512 C C . LEU A 1 324 ? -20.294 -7.476 15.340 1.00 59.53 324 LEU A C 1
ATOM 2514 O O . LEU A 1 324 ? -19.901 -6.529 16.026 1.00 59.53 324 LEU A O 1
ATOM 2518 N N . ILE A 1 325 ? -21.506 -8.012 15.497 1.00 69.38 325 ILE A N 1
ATOM 2519 C CA . ILE A 1 325 ? -22.488 -7.473 16.448 1.00 69.38 325 ILE A CA 1
ATOM 2520 C C . ILE A 1 325 ? -22.024 -7.738 17.889 1.00 69.38 325 ILE A C 1
ATOM 2522 O O . ILE A 1 325 ? -22.090 -6.841 18.733 1.00 69.38 325 ILE A O 1
ATOM 2526 N N . ASN A 1 326 ? -21.423 -8.902 18.158 1.00 69.19 326 ASN A N 1
ATOM 2527 C CA . ASN A 1 326 ? -20.900 -9.241 19.486 1.00 69.19 326 ASN A CA 1
ATOM 2528 C C . ASN A 1 326 ? -19.781 -8.299 19.958 1.00 69.19 326 ASN A C 1
ATOM 2530 O O . ASN A 1 326 ? -19.717 -7.958 21.142 1.00 69.19 326 ASN A O 1
ATOM 2534 N N . ARG A 1 327 ? -18.933 -7.800 19.050 1.00 76.56 327 ARG A N 1
ATOM 2535 C CA . ARG A 1 327 ? -17.815 -6.916 19.427 1.00 76.56 327 ARG A CA 1
ATOM 2536 C C . ARG A 1 327 ? -18.283 -5.535 19.900 1.00 76.56 327 ARG A C 1
ATOM 2538 O O . ARG A 1 327 ? -17.676 -4.959 20.807 1.00 76.56 327 ARG A O 1
ATOM 2545 N N . PHE A 1 328 ? -19.366 -5.014 19.319 1.00 80.50 328 PHE A N 1
ATOM 2546 C CA . PHE A 1 328 ? -19.940 -3.727 19.718 1.00 80.50 328 PHE A CA 1
ATOM 2547 C C . PHE A 1 328 ? -20.638 -3.817 21.081 1.00 80.50 328 PHE A C 1
ATOM 2549 O O . PHE A 1 328 ? -20.348 -3.016 21.974 1.00 80.50 328 PHE A O 1
ATOM 2556 N N . TRP A 1 329 ? -21.486 -4.833 21.275 1.00 84.12 329 TRP A N 1
ATOM 2557 C CA . TRP A 1 329 ? -22.197 -5.044 22.540 1.00 84.12 329 TRP A CA 1
ATOM 2558 C C . TRP A 1 329 ? -21.251 -5.313 23.709 1.00 84.12 329 TRP A C 1
ATOM 2560 O O . TRP A 1 329 ? -21.488 -4.805 24.803 1.00 84.12 329 TRP A O 1
ATOM 2570 N N . TYR A 1 330 ? -20.136 -6.011 23.478 1.00 85.94 330 TYR A N 1
ATOM 2571 C CA . TYR A 1 330 ? -19.126 -6.230 24.513 1.00 85.94 330 TYR A CA 1
ATOM 2572 C C . TYR A 1 330 ? -18.446 -4.922 24.948 1.00 85.94 330 TYR A C 1
ATOM 2574 O O . TYR A 1 330 ? -18.378 -4.615 26.138 1.00 85.94 330 TYR A O 1
ATOM 2582 N N . ARG A 1 331 ? -18.004 -4.090 23.991 1.00 83.12 331 ARG A N 1
ATOM 2583 C CA . ARG A 1 331 ? -17.380 -2.788 24.299 1.00 83.12 331 ARG A CA 1
ATOM 2584 C C . ARG A 1 331 ? -18.344 -1.830 24.999 1.00 83.12 331 ARG A C 1
ATOM 2586 O O . ARG A 1 331 ? -17.933 -1.103 25.905 1.00 83.12 331 ARG A O 1
ATOM 2593 N N . PHE A 1 332 ? -19.613 -1.830 24.599 1.00 90.75 332 PHE A N 1
ATOM 2594 C CA . PHE A 1 332 ? -20.638 -1.002 25.227 1.00 90.75 332 PHE A CA 1
ATOM 2595 C C . PHE A 1 332 ? -20.997 -1.508 26.634 1.00 90.75 332 PHE A C 1
ATOM 2597 O O . PHE A 1 332 ? -21.044 -0.721 27.582 1.00 90.75 332 PHE A O 1
ATOM 2604 N N . GLY A 1 333 ? -21.149 -2.825 26.793 1.00 93.19 333 GLY A N 1
ATOM 2605 C CA . GLY A 1 333 ? -21.465 -3.471 28.067 1.00 93.19 333 GLY A CA 1
ATOM 2606 C C . GLY A 1 333 ? -20.392 -3.255 29.133 1.00 93.19 333 GLY A C 1
ATOM 2607 O O . GLY A 1 333 ? -20.718 -2.873 30.256 1.00 93.19 333 GLY A O 1
ATOM 2608 N N . VAL A 1 334 ? -19.109 -3.401 28.781 1.00 94.06 334 VAL A N 1
ATOM 2609 C CA . VAL A 1 334 ? -17.992 -3.184 29.723 1.00 94.06 334 VAL A CA 1
ATOM 2610 C C . VAL A 1 334 ? -17.951 -1.737 30.230 1.00 94.06 334 VAL A C 1
ATOM 2612 O O . VAL A 1 334 ? -17.705 -1.503 31.413 1.00 94.06 334 VAL A O 1
ATOM 2615 N N . ARG A 1 335 ? -18.246 -0.753 29.369 1.00 90.38 335 ARG A N 1
ATOM 2616 C CA . ARG A 1 335 ? -18.284 0.662 29.776 1.00 90.38 335 ARG A CA 1
ATOM 2617 C C . ARG A 1 335 ? -19.441 0.951 30.726 1.00 90.38 335 ARG A C 1
ATOM 2619 O O . ARG A 1 335 ? -19.221 1.584 31.754 1.00 90.38 335 ARG A O 1
ATOM 2626 N N . ILE A 1 336 ? -20.643 0.453 30.426 1.00 94.19 336 ILE A N 1
ATOM 2627 C CA . ILE A 1 336 ? -21.798 0.591 31.329 1.00 94.19 336 ILE A CA 1
ATOM 2628 C C . ILE A 1 336 ? -21.499 -0.057 32.681 1.00 94.19 336 ILE A C 1
ATOM 2630 O O . ILE A 1 336 ? -21.754 0.553 33.719 1.00 94.19 336 ILE A O 1
ATOM 2634 N N . LEU A 1 337 ? -20.905 -1.252 32.679 1.00 95.50 337 LEU A N 1
ATOM 2635 C CA . LEU A 1 337 ? -20.545 -1.953 33.907 1.00 95.50 337 LEU A CA 1
ATOM 2636 C C . LEU A 1 337 ? -19.567 -1.134 34.764 1.00 95.50 337 LEU A C 1
ATOM 2638 O O . LEU A 1 337 ? -19.789 -0.996 35.966 1.00 95.50 337 LEU A O 1
ATOM 2642 N N . MET A 1 338 ? -18.538 -0.526 34.159 1.00 94.12 338 MET A N 1
ATOM 2643 C CA . MET A 1 338 ? -17.624 0.367 34.885 1.00 94.12 338 MET A CA 1
ATOM 2644 C C . MET A 1 338 ? -18.345 1.563 35.512 1.00 94.12 338 MET A C 1
ATOM 2646 O O . MET A 1 338 ? -18.077 1.880 36.669 1.00 94.12 338 MET A O 1
ATOM 2650 N N . PHE A 1 339 ? -19.269 2.209 34.791 1.00 94.12 339 PHE A N 1
ATOM 2651 C CA . PHE A 1 339 ? -20.037 3.335 35.336 1.00 94.12 339 PHE A CA 1
ATOM 2652 C C . PHE A 1 339 ? -20.918 2.923 36.517 1.00 94.12 339 PHE A C 1
ATOM 2654 O O . PHE A 1 339 ? -20.982 3.647 37.510 1.00 94.12 339 PHE A O 1
ATOM 2661 N N . VAL A 1 340 ? -21.556 1.752 36.441 1.00 95.94 340 VAL A N 1
ATOM 2662 C CA . VAL A 1 340 ? -22.371 1.214 37.539 1.00 95.94 340 VAL A CA 1
ATOM 2663 C C . VAL A 1 340 ? -21.506 0.926 38.767 1.00 95.94 340 VAL A C 1
ATOM 2665 O O . VAL A 1 340 ? -21.872 1.325 39.870 1.00 95.94 340 VAL A O 1
ATOM 2668 N N . ILE A 1 341 ? -20.334 0.309 38.589 1.00 95.75 341 ILE A N 1
ATOM 2669 C CA . ILE A 1 341 ? -19.397 0.043 39.692 1.00 95.75 341 ILE A CA 1
ATOM 2670 C C . ILE A 1 341 ? -18.937 1.356 40.344 1.00 95.75 341 ILE A C 1
ATOM 2672 O O . ILE A 1 341 ? -18.964 1.475 41.568 1.00 95.75 341 ILE A O 1
ATOM 2676 N N . LEU A 1 342 ? -18.578 2.366 39.546 1.00 95.56 342 LEU A N 1
ATOM 2677 C CA . LEU A 1 342 ? -18.182 3.688 40.044 1.00 95.56 342 LEU A CA 1
ATOM 2678 C C . LEU A 1 342 ? -19.307 4.367 40.836 1.00 95.56 342 LEU A C 1
ATOM 2680 O O . LEU A 1 342 ? -19.059 4.898 41.918 1.00 95.56 342 LEU A O 1
ATOM 2684 N N . ALA A 1 343 ? -20.543 4.306 40.337 1.00 94.88 343 ALA A N 1
ATOM 2685 C CA . ALA A 1 343 ? -21.705 4.856 41.028 1.00 94.88 343 ALA A CA 1
ATOM 2686 C C . ALA A 1 343 ? -21.961 4.157 42.374 1.00 94.88 343 ALA A C 1
ATOM 2688 O O . ALA A 1 343 ? -22.228 4.829 43.371 1.00 94.88 343 ALA A O 1
ATOM 2689 N N . ILE A 1 344 ? -21.815 2.828 42.426 1.00 95.62 344 ILE A N 1
ATOM 2690 C CA . ILE A 1 344 ? -21.937 2.052 43.670 1.00 95.62 344 ILE A CA 1
ATOM 2691 C C . ILE A 1 344 ? -20.854 2.466 44.672 1.00 95.62 344 ILE A C 1
ATOM 2693 O O . ILE A 1 344 ? -21.168 2.697 45.837 1.00 95.62 344 ILE A O 1
ATOM 2697 N N . ILE A 1 345 ? -19.598 2.610 44.236 1.00 95.50 345 ILE A N 1
ATOM 2698 C CA . ILE A 1 345 ? -18.494 3.033 45.115 1.00 95.50 345 ILE A CA 1
ATOM 2699 C C . ILE A 1 345 ? -18.781 4.414 45.715 1.00 95.50 345 ILE A C 1
ATOM 2701 O O . ILE A 1 345 ? -18.654 4.591 46.926 1.00 95.50 345 ILE A O 1
ATOM 2705 N N . VAL A 1 346 ? -19.217 5.378 44.898 1.00 94.00 346 VAL A N 1
ATOM 2706 C CA . VAL A 1 346 ? -19.569 6.727 45.376 1.00 94.00 346 VAL A CA 1
ATOM 2707 C C . VAL A 1 346 ? -20.714 6.670 46.390 1.00 94.00 346 VAL A C 1
ATOM 2709 O O . VAL A 1 346 ? -20.626 7.304 47.441 1.00 94.00 346 VAL A O 1
ATOM 2712 N N . PHE A 1 347 ? -21.748 5.873 46.119 1.00 95.12 347 PHE A N 1
ATOM 2713 C CA . PHE A 1 347 ? -22.892 5.709 47.017 1.00 95.12 347 PHE A CA 1
ATOM 2714 C C . PHE A 1 347 ? -22.508 5.079 48.366 1.00 95.12 347 PHE A C 1
ATOM 2716 O O . PHE A 1 347 ? -22.962 5.533 49.420 1.00 95.12 347 PHE A O 1
ATOM 2723 N N . VAL A 1 348 ? -21.642 4.060 48.354 1.00 94.88 348 VAL A N 1
ATOM 2724 C CA . VAL A 1 348 ? -21.136 3.419 49.578 1.00 94.88 348 VAL A CA 1
ATOM 2725 C C . VAL A 1 348 ? -20.268 4.391 50.377 1.00 94.88 348 VAL A C 1
ATOM 2727 O O . VAL A 1 348 ? -20.445 4.500 51.590 1.00 94.88 348 VAL A O 1
ATOM 2730 N N . CYS A 1 349 ? -19.380 5.141 49.720 1.00 91.44 349 CYS A N 1
ATOM 2731 C CA . CYS A 1 349 ? -18.554 6.152 50.382 1.00 91.44 349 CYS A CA 1
ATOM 2732 C C . CYS A 1 349 ? -19.398 7.248 51.051 1.00 91.44 349 CYS A C 1
ATOM 2734 O O . CYS A 1 349 ? -19.106 7.630 52.184 1.00 91.44 349 CYS A O 1
ATOM 2736 N N . ASP A 1 350 ? -20.456 7.725 50.389 1.00 90.81 350 ASP A N 1
ATOM 2737 C CA . ASP A 1 350 ? -21.355 8.739 50.955 1.00 90.81 350 ASP A CA 1
ATOM 2738 C C . ASP A 1 350 ? -22.162 8.186 52.141 1.00 90.81 350 ASP A C 1
ATOM 2740 O O . ASP A 1 350 ? -22.239 8.814 53.200 1.00 90.81 350 ASP A O 1
ATOM 2744 N N . SER A 1 351 ? -22.662 6.952 52.017 1.00 90.69 351 SER A N 1
ATOM 2745 C CA . SER A 1 351 ? -23.376 6.259 53.098 1.00 90.69 351 SER A CA 1
ATOM 2746 C C . SER A 1 351 ? -22.494 6.065 54.333 1.00 90.69 351 SER A C 1
ATOM 2748 O O . SER A 1 351 ? -22.925 6.361 55.447 1.00 90.69 351 SER A O 1
ATOM 2750 N N . LEU A 1 352 ? -21.240 5.635 54.152 1.00 92.44 352 LEU A N 1
ATOM 2751 C CA . LEU A 1 352 ? -20.279 5.494 55.250 1.00 92.44 352 LEU A CA 1
ATOM 2752 C C . LEU A 1 352 ? -19.967 6.848 55.895 1.00 92.44 352 LEU A C 1
ATOM 2754 O O . LEU A 1 352 ? -19.970 6.957 57.118 1.00 92.44 352 LEU A O 1
ATOM 2758 N N . ASN A 1 353 ? -19.769 7.898 55.096 1.00 88.75 353 ASN A N 1
ATOM 2759 C CA . ASN A 1 353 ? -19.516 9.246 55.605 1.00 88.75 353 ASN A CA 1
ATOM 2760 C C . ASN A 1 353 ? -20.697 9.794 56.426 1.00 88.75 353 ASN A C 1
ATOM 2762 O O . ASN A 1 353 ? -20.484 10.498 57.410 1.00 88.75 353 ASN A O 1
ATOM 2766 N N . SER A 1 354 ? -21.937 9.453 56.056 1.00 90.38 354 SER A N 1
ATOM 2767 C CA . SER A 1 354 ? -23.130 9.814 56.836 1.00 90.38 354 SER A CA 1
ATOM 2768 C C . SER A 1 354 ? -23.224 9.084 58.179 1.00 90.38 354 SER A C 1
ATOM 2770 O O . SER A 1 354 ? -23.801 9.617 59.115 1.00 90.38 354 SER A O 1
ATOM 2772 N N . LEU A 1 355 ? -22.636 7.888 58.273 1.00 90.88 355 LEU A N 1
ATOM 2773 C CA . LEU A 1 355 ? -22.639 7.038 59.465 1.00 90.88 355 LEU A CA 1
ATOM 2774 C C . LEU A 1 355 ? -21.576 7.459 60.490 1.00 90.88 355 LEU A C 1
ATOM 2776 O O . LEU A 1 355 ? -21.734 7.206 61.680 1.00 90.88 355 LEU A O 1
ATOM 2780 N N . PHE A 1 356 ? -20.489 8.077 60.022 1.00 85.56 356 PHE A N 1
ATOM 2781 C CA . PHE A 1 356 ? -19.411 8.602 60.867 1.00 85.56 356 PHE A CA 1
ATOM 2782 C C . PHE A 1 356 ? -19.622 10.059 61.313 1.00 85.56 356 PHE A C 1
ATOM 2784 O O . PHE A 1 356 ? -18.831 10.558 62.117 1.00 85.56 356 PHE A O 1
ATOM 2791 N N . ARG A 1 357 ? -20.650 10.740 60.797 1.00 78.19 357 ARG A N 1
ATOM 2792 C CA . ARG A 1 357 ? -21.108 12.050 61.283 1.00 78.19 357 ARG A CA 1
ATOM 2793 C C . ARG A 1 357 ? -22.219 11.871 62.299 1.00 78.19 357 ARG A C 1
ATOM 2795 O O . ARG A 1 357 ? -22.223 12.667 63.263 1.00 78.19 357 ARG A O 1
#

pLDDT: mean 71.45, std 18.97, range [34.53, 98.31]

Foldseek 3Di:
DPDPDPCPVVVVVVVVVVVVVVVVVVVVVVVVVCVVVPPPPPVVVVVVVVVVVCVVVVVVVVVVVVPPDDPCVVVVVVVVVVVVVVVVVVVVVVVVCCVVPDDDDDPVVVVVVVVVCVVVVVVVVVVVVVPDPVSVVVVCVVVVVVVPPPPPDDPPPPPVVVVVVVVVVVVVVVVVVVVVVVVDDDDDDDDDDDPPPPVPPPPPPVPPPPPPDLVVLLVVLVVCVVVVVLVVSLVSLVVSVVVVPDLDLVSLQSNLVSCPPCLPSSLVSLVSSCVVPVPPPSSVVSNVVSVPPPPDPPPPDPPPPPPPPPPPDPPDDDDDDDCVVVVVCVVVVVVVVVVVVVVVVVVVVVVVVVVVD

Radius of gyration: 33.13 Å; chains: 1; bounding box: 63×84×98 Å

Secondary structure (DSSP, 8-state):
---SSSSHHHHHHHHHHHHHHHHHHHHHHHHHHHHHHT----HHHHHHHHHHHHHHHHHHHHHHHTT--SS-HHHHHHHHHHHHHHHHHHHHHHHHHHHHH-S---HHHHHHHHHHHHHHHHHHHHHHHHT-TTHHHHHHHHHHHHHHHTTSSSSSTTHHHHHHHHHHHHHHHHHHHHHTTGGG--------------TT-----SS---TTSHHHHHHHHHHHHHTT-HHHHHHHHHHHHHH-S---HHHHHHHHHT-SS-HHHHHHHHHHHHHH-TT-HHHHHHHHHHHS-----PPPP---------------------HHHHHHHHHHHHHHHHHHHHHHHHHHHHHHHHH--

Sequence (357 aa):
MVEETVSRPARILEVAIKAGIFGIAAVPIITITQLITGEIVDVFNLLFTYMFFFLTTGVLAMLFYRGVYGHDALAILAAGALAGGATGLLSGISNAFLSLHFQPLNDNTGAVISIYILCMCPLLFIGAVSGGASAWVMTLLPLNLLGIHFNREATEEKKDTDIARAIALETKIEEEKDADKEEQREPENERESAQENDPNTLTIEDGETDLSDPTVKLRHAIRLIETDQKAEAQKMLVELTREQKLPDPLVWLWLASTFDDEPATKRRCIQKVLEIHPTSPVALEMLNNLEKPIQPPIPPPPVKRVPITYKPEVADEPQEFSPLINRFWYRFGVRILMFVILAIIVFVCDSLNSLFR